Protein 2EF0 (pdb70)

Organism: Thermus thermophilus (strain ATCC 27634 / DSM 579 / HB8) (NCBI:txid300852)

CATH classification: 3.40.50.1370 (+1 more: 3.40.50.1370)

InterPro domains:
  IPR002292 Ornithine/putrescine carbamoyltransferase [PR00102] (50-64)
  IPR002292 Ornithine/putrescine carbamoyltransferase [PR00102] (83-96)
  IPR002292 Ornithine/putrescine carbamoyltransferase [PR00102] (123-137)
  IPR002292 Ornithine/putrescine carbamoyltransferase [PR00102] (217-227)
  IPR002292 Ornithine/putrescine carbamoyltransferase [PR00102] (279-290)
  IPR002292 Ornithine/putrescine carbamoyltransferase [TIGR00658] (10-300)
  IPR006130 Aspartate/ornithine carbamoyltransferase [PR00100] (52-71)
  IPR006130 Aspartate/ornithine carbamoyltransferase [PR00100] (134-145)
  IPR006130 Aspartate/ornithine carbamoyltransferase [PR00100] (253-262)
  IPR006130 Aspartate/ornithine carbamoyltransferase [PR00100] (265-288)
  IPR006131 Aspartate/ornithine carbamoyltransferase, Asp/Orn-binding domain [PF00185] (154-298)
  IPR006132 Aspartate/ornithine carbamoyltransferase, carbamoyl-P binding [PF02729] (10-147)
  IPR024904 Ornithine carbamoyltransferase [MF_01109] (9-301)
  IPR036901 Aspartate/ornithine carbamoyltransferase superfamily [G3DSA:3.40.50.1370] (21-296)
  IPR036901 Aspartate/ornithine carbamoyltransferase superfamily [G3DSA:3.40.50.1370] (137-287)
  IPR036901 Aspartate/ornithine carbamoyltransferase superfamily [SSF53671] (8-300)

Radius of gyration: 18.71 Å; Cα contacts (8 Å, |Δi|>4): 604; chains: 1; bounding box: 33×53×46 Å

Nearest PDB structures (foldseek):
  2ef0-assembly1_A  TM=1.003E+00  e=1.654E-60  Thermus thermophilus HB8
  1c9y-assembly1_A  TM=9.524E-01  e=6.059E-32  Homo sapiens
  4am8-assembly1_A  TM=9.305E-01  e=6.122E-30  Enterococcus faecalis
  1fb5-assembly1_A  TM=9.545E-01  e=5.808E-29  Ovis aries
  4a8p-assembly1_B  TM=9.381E-01  e=2.590E-29  Enterococcus faecalis

Secondary structure (DSSP, 8-state):
---S-BSSSTT--HHHHHHHHHHHHHHHHHT----TTTT-EEEEEESS--HHHHHHHHHHHHHTT-EEEEEEGGGS-TTTPPPHHHHHHHHTTT-SEEEEE-SS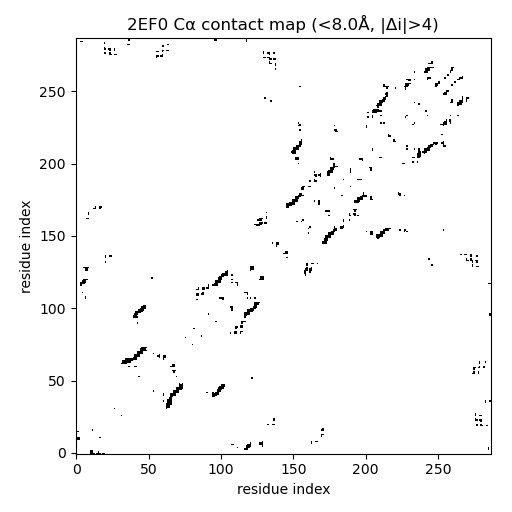HHHHHHHHHH-SS-EEEEE-SS--HHHHHHHHHHHHHHHS--TT-EEEEES---HHHHHHHHHHHHHT-EEEEE--TT----HHHHHHHT-EEES-HHHHHTT-SEEEE-----HHHHHTTT--B-HHHHTTS-TT-EEEE-S---BTTTB-HHHHHSTTB-HHHHHHHHHHHHHHHHHHHH-

Structure (mmCIF, N/CA/C/O backbone):
data_2EF0
#
_entry.id   2EF0
#
_cell.length_a   77.385
_cell.length_b   77.385
_cell.length_c   79.132
_cell.angle_alpha   90.00
_cell.angle_beta   90.00
_cell.angle_gamma   120.00
#
_symmetry.space_group_name_H-M   'P 63'
#
loop_
_entity.id
_entity.type
_entity.pdbx_description
1 polymer 'Ornithine carbamoyltransferase'
2 non-polymer 'MAGNESIUM ION'
3 non-polymer 'SODIUM ION'
4 water water
#
loop_
_atom_site.group_PDB
_atom_site.id
_atom_site.type_symbol
_atom_site.label_atom_id
_atom_site.label_alt_id
_atom_site.label_comp_id
_atom_site.label_asym_id
_atom_site.label_entity_id
_atom_site.label_seq_id
_atom_site.pdbx_PDB_ins_code
_atom_site.Cartn_x
_atom_site.Cartn_y
_atom_site.Cartn_z
_atom_site.occupancy
_atom_site.B_iso_or_equiv
_atom_site.auth_seq_id
_atom_site.auth_comp_id
_atom_site.auth_asym_id
_atom_site.auth_atom_id
_atom_site.pdbx_PDB_model_num
ATOM 1 N N . THR A 1 7 ? 24.647 13.843 24.495 1.00 40.27 7 THR A N 1
ATOM 2 C CA . THR A 1 7 ? 25.106 13.231 25.775 1.00 38.50 7 THR A CA 1
ATOM 3 C C . THR A 1 7 ? 25.451 11.787 25.534 1.00 38.28 7 THR A C 1
ATOM 4 O O . THR A 1 7 ? 24.680 11.050 24.919 1.00 40.08 7 THR A O 1
ATOM 6 N N . LEU A 1 8 ? 26.597 11.353 26.020 1.00 35.61 8 LEU A N 1
ATOM 7 C CA . LEU A 1 8 ? 26.928 9.972 25.775 1.00 32.74 8 LEU A CA 1
ATOM 8 C C . LEU A 1 8 ? 27.025 9.021 26.964 1.00 29.47 8 LEU A C 1
ATOM 9 O O . LEU A 1 8 ? 27.225 7.825 26.763 1.00 29.38 8 LEU A O 1
ATOM 14 N N . PRO A 1 9 ? 26.906 9.518 28.213 1.00 27.02 9 PRO A N 1
ATOM 15 C CA . PRO A 1 9 ? 27.007 8.506 29.274 1.00 24.51 9 PRO A CA 1
ATOM 16 C C . PRO A 1 9 ? 25.830 7.545 29.133 1.00 22.70 9 PRO A C 1
ATOM 17 O O . PRO A 1 9 ? 24.801 7.905 28.563 1.00 21.24 9 PRO A O 1
ATOM 21 N N . LYS A 1 10 ? 25.988 6.324 29.632 1.00 23.11 10 LYS A N 1
ATOM 22 C CA . LYS A 1 10 ? 24.920 5.332 29.556 1.00 22.41 10 LYS A CA 1
ATOM 23 C C . LYS A 1 10 ? 23.761 5.775 30.434 1.00 21.05 10 LYS A C 1
ATOM 24 O O . LYS A 1 10 ? 22.591 5.604 30.086 1.00 19.06 10 LYS A O 1
ATOM 30 N N . ASP A 1 11 ? 24.108 6.367 31.571 1.00 20.91 11 ASP A N 1
ATOM 31 C CA . ASP A 1 11 ? 23.121 6.795 32.555 1.00 20.10 11 ASP A CA 1
ATOM 32 C C . ASP A 1 11 ? 22.965 8.303 32.697 1.00 19.34 11 ASP A C 1
ATOM 33 O O . ASP A 1 11 ? 23.709 9.083 32.103 1.00 19.20 11 ASP A O 1
ATOM 38 N N . LEU A 1 12 ? 21.965 8.697 33.481 1.00 18.42 12 LEU A N 1
ATOM 39 C CA . LEU A 1 12 ? 21.717 10.102 33.784 1.00 17.78 12 LEU A CA 1
ATOM 40 C C . LEU A 1 12 ? 21.453 10.189 35.283 1.00 17.54 12 LEU A C 1
ATOM 41 O O . LEU A 1 12 ? 20.304 10.207 35.721 1.00 16.53 12 LEU A O 1
ATOM 46 N N . LEU A 1 13 ? 22.527 10.217 36.067 1.00 17.50 13 LEU A N 1
ATOM 47 C CA . LEU A 1 13 ? 22.422 10.307 37.518 1.00 18.02 13 LEU A CA 1
ATOM 48 C C . LEU A 1 13 ? 22.602 11.765 37.923 1.00 18.28 13 LEU A C 1
ATOM 49 O O . LEU A 1 13 ? 22.142 12.196 38.983 1.00 17.59 13 LEU A O 1
ATOM 54 N N . ASP A 1 14 ? 23.302 12.500 37.062 1.00 18.08 14 ASP A N 1
ATOM 55 C CA . ASP A 1 14 ? 23.579 13.926 37.223 1.00 20.07 14 ASP A CA 1
ATOM 56 C C . ASP A 1 14 ? 24.142 14.375 35.879 1.00 20.33 14 ASP A C 1
ATOM 57 O O . ASP A 1 14 ? 23.962 13.687 34.882 1.00 21.18 14 ASP A O 1
ATOM 62 N N . PHE A 1 15 ? 24.835 15.504 35.838 1.00 21.66 15 PHE A N 1
ATOM 63 C CA . PHE A 1 15 ? 25.385 15.965 34.571 1.00 22.90 15 PHE A CA 1
ATOM 64 C C . PHE A 1 15 ? 26.908 15.836 34.476 1.00 25.82 15 PHE A C 1
ATOM 65 O O . PHE A 1 15 ? 27.564 16.544 33.708 1.00 26.05 15 PHE A O 1
ATOM 73 N N . SER A 1 16 ? 27.447 14.892 35.244 1.00 28.61 16 SER A N 1
ATOM 74 C CA . SER A 1 16 ? 28.883 14.604 35.299 1.00 30.80 16 SER A CA 1
ATOM 75 C C . SER A 1 16 ? 29.597 14.512 33.957 1.00 31.16 16 SER A C 1
ATOM 76 O O . SER A 1 16 ? 30.617 15.172 33.742 1.00 33.04 16 SER A O 1
ATOM 79 N N . GLY A 1 17 ? 29.074 13.680 33.062 1.00 30.63 17 GLY A N 1
ATOM 80 C CA . GLY A 1 17 ? 29.713 13.504 31.769 1.00 29.17 17 GLY A CA 1
ATOM 81 C C . GLY A 1 17 ? 29.120 14.297 30.626 1.00 29.00 17 GLY A C 1
ATOM 82 O O . GLY A 1 17 ? 29.267 13.920 29.462 1.00 30.00 17 GLY A O 1
ATOM 83 N N . TYR A 1 18 ? 28.460 15.401 30.952 1.00 27.21 18 TYR A N 1
ATOM 84 C CA . TYR A 1 18 ? 27.839 16.243 29.943 1.00 25.46 18 TYR A CA 1
ATOM 85 C C . TYR A 1 18 ? 28.595 17.536 29.693 1.00 26.35 18 TYR A C 1
ATOM 86 O O . TYR A 1 18 ? 29.057 18.197 30.627 1.00 25.16 18 TYR A O 1
ATOM 95 N N . GLY A 1 19 ? 28.704 17.888 28.418 1.00 26.11 19 GLY A N 1
ATOM 96 C CA . GLY A 1 19 ? 29.343 19.127 28.036 1.00 25.48 19 GLY A CA 1
ATOM 97 C C . GLY A 1 19 ? 28.194 20.026 27.624 1.00 25.17 19 GLY A C 1
ATOM 98 O O . GLY A 1 19 ? 27.035 19.618 27.737 1.00 25.03 19 GLY A O 1
ATOM 99 N N . PRO A 1 20 ? 28.466 21.245 27.142 1.00 25.41 20 PRO A N 1
ATOM 100 C CA . PRO A 1 20 ? 27.407 22.173 26.724 1.00 25.64 20 PRO A CA 1
ATOM 101 C C . PRO A 1 20 ? 26.615 21.691 25.504 1.00 26.51 20 PRO A C 1
ATOM 102 O O . PRO A 1 20 ? 25.399 21.882 25.423 1.00 25.52 20 PRO A O 1
ATOM 106 N N . LYS A 1 21 ? 27.314 21.078 24.555 1.00 25.66 21 LYS A N 1
ATOM 107 C CA . LYS A 1 21 ? 26.682 20.587 23.334 1.00 25.17 21 LYS A CA 1
ATOM 108 C C . LYS A 1 21 ? 25.676 19.478 23.623 1.00 23.94 21 LYS A C 1
ATOM 109 O O . LYS A 1 21 ? 24.592 19.436 23.036 1.00 22.38 21 LYS A O 1
ATOM 115 N N . GLU A 1 22 ? 26.037 18.584 24.534 1.00 22.74 22 GLU A N 1
ATOM 116 C CA . GLU A 1 22 ? 25.169 17.476 24.895 1.00 24.70 22 GLU A CA 1
ATOM 117 C C . GLU A 1 22 ? 23.922 17.936 25.661 1.00 23.39 22 GLU A C 1
ATOM 118 O O . GLU A 1 22 ? 22.829 17.401 25.459 1.00 23.08 22 GLU A O 1
ATOM 124 N N . LEU A 1 23 ? 24.085 18.918 26.541 1.00 21.73 23 LEU A N 1
ATOM 125 C CA . LEU A 1 23 ? 22.951 19.443 27.299 1.00 21.46 23 LEU A CA 1
ATOM 12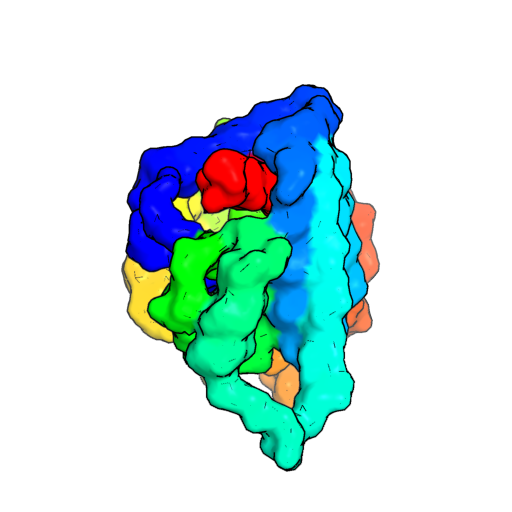6 C C . LEU A 1 23 ? 22.004 20.141 26.337 1.00 20.62 23 LEU A C 1
ATOM 127 O O . LEU A 1 23 ? 20.788 19.982 26.423 1.00 20.70 23 LEU A O 1
ATOM 132 N N . GLN A 1 24 ? 22.572 20.909 25.413 1.00 20.65 24 GLN A N 1
ATOM 133 C CA . GLN A 1 24 ? 21.783 21.633 24.428 1.00 21.02 24 GLN A CA 1
ATOM 134 C C . GLN A 1 24 ? 20.977 20.687 23.531 1.00 21.40 24 GLN A C 1
ATOM 135 O O . GLN A 1 24 ? 19.836 20.982 23.171 1.00 20.16 24 GLN A O 1
ATOM 141 N N . ALA A 1 25 ? 21.574 19.554 23.168 1.00 20.41 25 ALA A N 1
ATOM 142 C CA . ALA A 1 25 ? 20.915 18.573 22.310 1.00 21.06 25 ALA A CA 1
ATOM 143 C C . ALA A 1 25 ? 19.658 18.029 22.979 1.00 19.64 25 ALA A C 1
ATOM 144 O O . ALA A 1 25 ? 18.611 17.872 22.348 1.00 21.99 25 ALA A O 1
ATOM 146 N N . LEU A 1 26 ? 19.782 17.745 24.267 1.00 19.54 26 LEU A N 1
ATOM 147 C CA . LEU A 1 26 ? 18.687 17.222 25.069 1.00 19.07 26 LEU A CA 1
ATOM 148 C C . LEU A 1 26 ? 17.590 18.276 25.163 1.00 17.91 26 LEU A C 1
ATOM 149 O O . LEU A 1 26 ? 16.402 17.972 25.030 1.00 16.84 26 LEU A O 1
ATOM 154 N N . LEU A 1 27 ? 18.000 19.521 25.391 1.00 16.21 27 LEU A N 1
ATOM 155 C CA . LEU A 1 27 ? 17.063 20.629 25.499 1.00 16.20 27 LEU A CA 1
ATOM 156 C C . LEU A 1 27 ? 16.400 20.914 24.152 1.00 15.54 27 LEU A C 1
ATOM 157 O O . LEU A 1 27 ? 15.209 21.222 24.095 1.00 15.31 27 LEU A O 1
ATOM 162 N N . ASP A 1 28 ? 17.174 20.820 23.072 1.00 15.76 28 ASP A N 1
ATOM 163 C CA . ASP A 1 28 ? 16.631 21.055 21.738 1.00 15.77 28 ASP A CA 1
ATOM 164 C C . ASP A 1 28 ? 15.589 19.985 21.433 1.00 13.34 28 ASP A C 1
ATOM 165 O O . ASP A 1 28 ? 14.526 20.278 20.896 1.00 16.20 28 ASP A O 1
ATOM 170 N N . LEU A 1 29 ? 15.898 18.744 21.784 1.00 12.43 29 LEU A N 1
ATOM 171 C CA . LEU A 1 29 ? 14.976 17.639 21.546 1.00 13.22 29 LEU A CA 1
ATOM 172 C C . LEU A 1 29 ? 13.684 17.813 22.350 1.00 12.36 29 LEU A C 1
ATOM 173 O O . LEU A 1 29 ? 12.594 17.603 21.829 1.00 13.40 29 LEU A O 1
ATOM 178 N N . ALA A 1 30 ? 13.808 18.204 23.614 1.00 12.15 30 ALA A N 1
ATOM 179 C CA . ALA A 1 30 ? 12.632 18.405 24.463 1.00 12.93 30 ALA A CA 1
ATOM 180 C C . ALA A 1 30 ? 11.735 19.477 23.855 1.00 14.25 30 ALA A C 1
ATOM 181 O O . ALA A 1 30 ? 10.512 19.335 23.806 1.00 14.14 30 ALA A O 1
ATOM 183 N N . GLU A 1 31 ? 12.356 20.554 23.388 1.00 15.27 31 GLU A N 1
ATOM 184 C CA . GLU A 1 31 ? 11.625 21.658 22.783 1.00 16.06 31 GLU A CA 1
ATOM 185 C C . GLU A 1 31 ? 10.889 21.190 21.532 1.00 15.69 31 GLU A C 1
ATOM 186 O O . GLU A 1 31 ? 9.733 21.552 21.303 1.00 16.55 31 GLU A O 1
ATOM 192 N N . GLN A 1 32 ? 11.564 20.381 20.724 1.00 15.43 32 GLN A N 1
ATOM 193 C CA . GLN A 1 32 ? 10.969 19.866 19.500 1.00 17.10 32 GLN A CA 1
ATOM 194 C C . GLN A 1 32 ? 9.812 18.919 19.819 1.00 15.78 32 GLN A C 1
ATOM 195 O O . GLN A 1 32 ? 8.771 18.962 19.171 1.00 15.82 32 GLN A O 1
ATOM 201 N N . LEU A 1 33 ? 10.002 18.057 20.814 1.00 15.38 33 LEU A N 1
ATOM 202 C CA . LEU A 1 33 ? 8.956 17.120 21.204 1.00 16.63 33 LEU A CA 1
ATOM 203 C C . LEU A 1 33 ? 7.721 17.892 21.674 1.00 17.30 33 LEU A C 1
ATOM 204 O O . LEU A 1 33 ? 6.587 17.515 21.369 1.00 17.84 33 LEU A O 1
ATOM 209 N N . LYS A 1 34 ? 7.945 18.979 22.406 1.00 17.92 34 LYS A N 1
ATOM 210 C CA . LYS A 1 34 ? 6.837 19.789 22.904 1.00 18.75 34 LYS A CA 1
ATOM 211 C C . LYS A 1 34 ? 6.089 20.472 21.764 1.00 19.37 34 LYS A C 1
ATOM 212 O O . LYS A 1 34 ? 4.856 20.434 21.706 1.00 18.21 34 LYS A O 1
ATOM 218 N N . ARG A 1 35 ? 6.839 21.090 20.858 1.00 19.09 35 ARG A N 1
ATOM 219 C CA . ARG A 1 35 ? 6.240 21.794 19.728 1.00 20.94 35 ARG A CA 1
ATOM 220 C C . ARG A 1 35 ? 5.417 20.852 18.866 1.00 20.50 35 ARG A C 1
ATOM 221 O O . ARG A 1 35 ? 4.366 21.222 18.350 1.00 19.33 35 ARG A O 1
ATOM 229 N N . GLU A 1 36 ? 5.907 19.628 18.715 1.00 19.43 36 GLU A N 1
ATOM 230 C CA . GLU A 1 36 ? 5.219 18.628 17.914 1.00 19.85 36 GLU A CA 1
ATOM 231 C C . GLU A 1 36 ? 4.127 17.878 18.682 1.00 18.84 36 GLU A C 1
ATOM 232 O O . GLU A 1 36 ? 3.394 17.090 18.086 1.00 18.18 36 GLU A O 1
ATOM 238 N N . ARG A 1 37 ? 4.000 18.132 19.987 1.00 19.22 37 ARG A N 1
ATOM 239 C CA . ARG A 1 37 ? 3.015 17.411 20.806 1.00 18.49 37 ARG A CA 1
ATOM 240 C C . ARG A 1 37 ? 3.232 15.949 20.424 1.00 17.55 37 ARG A C 1
ATOM 241 O O . ARG A 1 37 ? 2.293 15.169 20.252 1.00 15.48 37 ARG A O 1
ATOM 249 N N . TYR A 1 38 ? 4.505 15.594 20.298 1.00 15.75 38 TYR A N 1
ATOM 250 C CA . TYR A 1 38 ? 4.908 14.265 19.874 1.00 15.50 38 TYR A CA 1
ATOM 251 C C . TYR A 1 38 ? 4.282 13.045 20.527 1.00 16.34 38 TYR A C 1
ATOM 252 O O . TYR A 1 38 ? 4.198 12.929 21.752 1.00 13.17 38 TYR A O 1
ATOM 261 N N . ARG A 1 39 ? 3.880 12.126 19.656 1.00 15.39 39 ARG A N 1
ATOM 262 C CA . ARG A 1 39 ? 3.296 10.842 20.009 1.00 15.01 39 ARG A CA 1
ATOM 263 C C . ARG A 1 39 ? 3.934 9.930 18.962 1.00 15.96 39 ARG A C 1
ATOM 264 O O . ARG A 1 39 ? 3.911 10.244 17.768 1.00 15.59 39 ARG A O 1
ATOM 272 N N . GLY A 1 40 ? 4.526 8.824 19.396 1.00 16.46 40 GLY A N 1
ATOM 273 C CA . GLY A 1 40 ? 5.167 7.933 18.444 1.00 18.08 40 GLY A CA 1
ATOM 274 C C . GLY A 1 40 ? 5.371 6.521 18.951 1.00 18.59 40 GLY A C 1
ATOM 275 O O . GLY A 1 40 ? 4.876 6.156 20.018 1.00 18.14 40 GLY A O 1
ATOM 276 N N . GLU A 1 41 ? 6.107 5.723 18.185 1.00 18.34 41 GLU A N 1
ATOM 277 C CA . GLU A 1 41 ? 6.363 4.338 18.567 1.00 19.76 41 GLU A CA 1
ATOM 278 C C . GLU A 1 41 ? 7.852 4.034 18.653 1.00 16.46 41 GLU A C 1
ATOM 279 O O . GLU A 1 41 ? 8.270 2.885 18.521 1.00 18.09 41 GLU A O 1
ATOM 285 N N . ASP A 1 42 ? 8.647 5.070 18.895 1.00 15.63 42 ASP A N 1
ATOM 286 C CA . ASP A 1 42 ? 10.096 4.925 19.001 1.00 15.27 42 ASP A CA 1
ATOM 287 C C . ASP A 1 42 ? 10.490 3.868 20.027 1.00 15.38 42 ASP A C 1
ATOM 288 O O . ASP A 1 42 ? 11.460 3.136 19.837 1.00 13.73 42 ASP A O 1
ATOM 293 N N . LEU A 1 43 ? 9.737 3.796 21.120 1.00 14.94 43 LEU A N 1
ATOM 294 C CA . LEU A 1 43 ? 10.042 2.844 22.180 1.00 15.99 43 LEU A CA 1
ATOM 295 C C . LEU A 1 43 ? 9.095 1.650 22.242 1.00 17.03 43 LEU A C 1
ATOM 296 O O . LEU A 1 43 ? 8.984 0.995 23.282 1.00 16.41 43 LEU A O 1
ATOM 301 N N . LYS A 1 44 ? 8.418 1.355 21.134 1.00 17.24 44 LYS A N 1
ATOM 302 C CA . LYS A 1 44 ? 7.498 0.225 21.122 1.00 18.69 44 LYS A CA 1
ATOM 303 C C . LYS A 1 44 ? 8.265 -1.025 21.529 1.00 17.33 44 LYS A C 1
ATOM 304 O O . LYS A 1 44 ? 9.417 -1.213 21.133 1.00 18.46 44 LYS A O 1
ATOM 310 N N . GLY A 1 45 ? 7.633 -1.863 22.343 1.00 17.38 45 GLY A N 1
ATOM 311 C CA . GLY A 1 45 ? 8.280 -3.082 22.791 1.00 16.60 45 GLY A CA 1
ATOM 312 C C . GLY A 1 45 ? 9.318 -2.870 23.879 1.00 16.60 45 GLY A C 1
ATOM 313 O O . GLY A 1 45 ? 9.956 -3.825 24.319 1.00 18.87 45 GLY A O 1
ATOM 314 N N . LYS A 1 46 ? 9.497 -1.633 24.327 1.00 16.47 46 LYS A N 1
ATOM 315 C CA . LYS A 1 46 ? 10.477 -1.358 25.373 1.00 14.64 46 LYS A CA 1
ATOM 316 C C . LYS A 1 46 ? 9.802 -0.985 26.690 1.00 13.08 46 LYS A C 1
ATOM 317 O O . LYS A 1 46 ? 8.763 -0.328 26.706 1.00 13.10 46 LYS A O 1
ATOM 323 N N . VAL A 1 47 ? 10.396 -1.408 27.797 1.00 12.63 47 VAL A N 1
ATOM 324 C CA . VAL A 1 47 ? 9.825 -1.131 29.105 1.00 12.23 47 VAL A CA 1
ATOM 325 C C . VAL A 1 47 ? 10.797 -0.436 30.052 1.00 13.13 47 VAL A C 1
ATOM 326 O O . VAL A 1 47 ? 11.982 -0.771 30.109 1.00 14.37 47 VAL A O 1
ATOM 330 N N . LEU A 1 48 ? 10.279 0.543 30.787 1.00 11.65 48 LEU A N 1
ATOM 331 C CA . LEU A 1 48 ? 11.066 1.288 31.764 1.00 10.07 48 LEU A CA 1
ATOM 332 C C . LEU A 1 48 ? 10.597 0.869 33.156 1.00 11.12 48 LEU A C 1
ATOM 333 O O . LEU A 1 48 ? 9.415 0.995 33.479 1.00 13.18 48 LEU A O 1
ATOM 338 N N . ALA A 1 49 ? 11.509 0.352 33.971 1.00 10.91 49 ALA A N 1
ATOM 339 C CA . ALA A 1 49 ? 11.159 -0.041 35.326 1.00 11.09 49 ALA A CA 1
ATOM 340 C C . ALA A 1 49 ? 11.225 1.185 36.236 1.00 11.31 49 ALA A C 1
ATOM 341 O O . ALA A 1 49 ? 12.199 1.936 36.207 1.00 11.58 49 ALA A O 1
ATOM 343 N N . LEU A 1 50 ? 10.177 1.405 37.021 1.00 10.58 50 LEU A N 1
ATOM 344 C CA . LEU A 1 50 ? 10.178 2.517 37.958 1.00 11.91 50 LEU A CA 1
ATOM 345 C C . LEU A 1 50 ? 10.515 1.911 39.320 1.00 13.80 50 LEU A C 1
ATOM 346 O O . LEU A 1 50 ? 9.664 1.303 39.974 1.00 12.69 50 LEU A O 1
ATOM 351 N N . LEU A 1 51 ? 11.773 2.052 39.726 1.00 15.25 51 LEU A N 1
ATOM 352 C CA . LEU A 1 51 ? 12.233 1.510 41.003 1.00 17.76 51 LEU A CA 1
ATOM 353 C C . LEU A 1 51 ? 12.242 2.621 42.044 1.00 19.13 51 LEU A C 1
ATOM 354 O O . LEU A 1 51 ? 13.247 3.307 42.234 1.00 19.53 51 LEU A O 1
ATOM 359 N N . PHE A 1 52 ? 11.108 2.793 42.715 1.00 20.51 52 PHE A N 1
ATOM 360 C CA . PHE A 1 52 ? 10.958 3.831 43.728 1.00 23.52 52 PHE A CA 1
ATOM 361 C C . PHE A 1 52 ? 11.088 3.266 45.142 1.00 24.68 52 PHE A C 1
ATOM 362 O O . PHE A 1 52 ? 10.340 2.366 45.523 1.00 24.99 52 PHE A O 1
ATOM 370 N N . GLU A 1 53 ? 12.036 3.798 45.912 1.00 25.69 53 GLU A N 1
ATOM 371 C CA . GLU A 1 53 ? 12.245 3.355 47.290 1.00 26.77 53 GLU A CA 1
ATOM 372 C C . GLU A 1 53 ? 11.219 4.052 48.170 1.00 28.71 53 GLU A C 1
ATOM 373 O O . GLU A 1 53 ? 10.935 3.621 49.286 1.00 28.07 53 GLU A O 1
ATOM 379 N N . LYS A 1 54 ? 10.671 5.139 47.639 1.00 32.14 54 LYS A N 1
ATOM 380 C CA . LYS A 1 54 ? 9.665 5.948 48.317 1.00 34.04 54 LYS A CA 1
ATOM 381 C C . LYS A 1 54 ? 8.667 6.362 47.245 1.00 33.72 54 LYS A C 1
ATOM 382 O O . LYS A 1 54 ? 9.057 6.859 46.190 1.00 33.92 54 LYS A O 1
ATOM 388 N N . PRO A 1 55 ? 7.366 6.157 47.493 1.00 34.04 55 PRO A N 1
ATOM 389 C CA . PRO A 1 55 ? 6.392 6.550 46.472 1.00 33.27 55 PRO A CA 1
ATOM 390 C C . PRO A 1 55 ? 6.468 8.028 46.103 1.00 31.19 55 PRO A C 1
ATOM 391 O O . PRO A 1 55 ? 6.812 8.871 46.928 1.00 30.38 55 PRO A O 1
ATOM 395 N N . SER A 1 56 ? 6.166 8.324 44.844 1.00 29.84 56 SER A N 1
ATOM 396 C CA . SER A 1 56 ? 6.165 9.689 44.338 1.00 27.43 56 SER A CA 1
ATOM 397 C C . SER A 1 56 ? 5.164 9.758 43.203 1.00 27.07 56 SER A C 1
ATOM 398 O O . SER A 1 56 ? 5.499 9.483 42.051 1.00 25.35 56 SER A O 1
ATOM 401 N N . LEU A 1 57 ? 3.931 10.118 43.538 1.00 25.38 57 LEU A N 1
ATOM 402 C CA . LEU A 1 57 ? 2.870 10.210 42.550 1.00 25.40 57 LEU A CA 1
ATOM 403 C C . LEU A 1 57 ? 3.249 11.084 41.363 1.00 22.65 57 LEU A C 1
ATOM 404 O O . LEU A 1 57 ? 2.991 10.721 40.222 1.00 21.92 57 LEU A O 1
ATOM 409 N N . ARG A 1 58 ? 3.861 12.231 41.629 1.00 21.37 58 ARG A N 1
ATOM 410 C CA . ARG A 1 58 ? 4.252 13.138 40.553 1.00 21.17 58 ARG A CA 1
ATOM 411 C C . ARG A 1 58 ? 5.221 12.523 39.551 1.00 19.62 58 ARG A C 1
ATOM 412 O O . ARG A 1 58 ? 5.041 12.659 38.343 1.00 18.89 58 ARG A O 1
ATOM 420 N N . THR A 1 59 ? 6.255 11.861 40.058 1.00 18.41 59 THR A N 1
ATOM 421 C CA . THR A 1 59 ? 7.268 11.252 39.200 1.00 18.11 59 THR A CA 1
ATOM 422 C C . THR A 1 59 ? 6.717 10.045 38.460 1.00 18.49 59 THR A C 1
ATOM 423 O O . THR A 1 59 ? 7.034 9.822 37.287 1.00 14.75 59 THR A O 1
ATOM 427 N N . ARG A 1 60 ? 5.896 9.262 39.150 1.00 17.03 60 ARG A N 1
ATOM 428 C CA . ARG A 1 60 ? 5.299 8.096 38.523 1.00 19.42 60 ARG A CA 1
ATOM 429 C C . ARG A 1 60 ? 4.470 8.550 37.327 1.00 18.39 60 ARG A C 1
ATOM 430 O O . ARG A 1 60 ? 4.595 8.003 36.230 1.00 18.70 60 ARG A O 1
ATOM 438 N N . THR A 1 61 ? 3.637 9.566 37.535 1.00 16.55 61 THR A N 1
ATOM 439 C CA . THR A 1 61 ? 2.798 10.082 36.460 1.00 16.91 61 THR A CA 1
ATOM 440 C C . THR A 1 61 ? 3.635 10.534 35.261 1.00 15.31 61 THR A C 1
ATOM 441 O O . THR A 1 61 ? 3.362 10.152 34.123 1.00 13.21 61 THR A O 1
ATOM 445 N N . THR A 1 62 ? 4.655 11.342 35.524 1.00 12.87 62 THR A N 1
ATOM 446 C CA . THR A 1 62 ? 5.511 11.848 34.461 1.00 13.45 62 THR A CA 1
ATOM 447 C C . THR A 1 62 ? 6.134 10.755 33.605 1.00 12.21 62 THR A C 1
ATOM 448 O O . THR A 1 62 ? 6.053 10.792 32.376 1.00 13.89 62 THR A O 1
ATOM 452 N N . LEU A 1 63 ? 6.755 9.779 34.256 1.00 13.11 63 LEU A N 1
ATOM 453 C CA . LEU A 1 63 ? 7.437 8.709 33.542 1.00 12.76 63 LEU A CA 1
ATOM 454 C C . LEU A 1 63 ? 6.509 7.702 32.872 1.00 14.48 63 LEU A C 1
ATOM 455 O O . LEU A 1 63 ? 6.835 7.165 31.814 1.00 14.55 63 LEU A O 1
ATOM 460 N N . GLU A 1 64 ? 5.354 7.435 33.469 1.00 14.02 64 GLU A N 1
ATOM 461 C CA . GLU A 1 64 ? 4.422 6.514 32.833 1.00 14.57 64 GLU A CA 1
ATOM 462 C C . GLU A 1 64 ? 3.859 7.187 31.586 1.00 14.63 64 GLU A C 1
ATOM 463 O O . GLU A 1 64 ? 3.731 6.558 30.531 1.00 14.23 64 GLU A O 1
ATOM 469 N N . VAL A 1 65 ? 3.532 8.472 31.698 1.00 12.95 65 VAL A N 1
ATOM 470 C CA . VAL A 1 65 ? 2.990 9.191 30.551 1.00 13.07 65 VAL A CA 1
ATOM 471 C C . VAL A 1 65 ? 4.048 9.336 29.466 1.00 11.59 65 VAL A C 1
ATOM 472 O O . VAL A 1 65 ? 3.754 9.187 28.286 1.00 12.84 65 VAL A O 1
ATOM 476 N N . ALA A 1 66 ? 5.284 9.612 29.872 1.00 11.16 66 ALA A N 1
ATOM 477 C CA . ALA A 1 66 ? 6.377 9.764 28.919 1.00 11.48 66 ALA A CA 1
ATOM 478 C C . ALA A 1 66 ? 6.577 8.489 28.083 1.00 12.41 66 ALA A C 1
ATOM 479 O O . ALA A 1 66 ? 6.695 8.547 26.854 1.00 12.85 66 ALA A O 1
ATOM 481 N N . MET A 1 67 ? 6.606 7.338 28.744 1.00 9.16 67 MET A N 1
ATOM 482 C CA . MET A 1 67 ? 6.797 6.079 28.028 1.00 12.44 67 MET A CA 1
ATOM 483 C C . MET A 1 67 ? 5.644 5.782 27.083 1.00 13.44 67 MET A C 1
ATOM 484 O O . MET A 1 67 ? 5.848 5.350 25.944 1.00 14.38 67 MET A O 1
ATOM 489 N N . VAL A 1 68 ? 4.425 6.023 27.553 1.00 13.85 68 VAL A N 1
ATOM 490 C CA . VAL A 1 68 ? 3.248 5.787 26.732 1.00 15.91 68 VAL A CA 1
ATOM 491 C C . VAL A 1 68 ? 3.268 6.696 25.489 1.00 16.57 68 VAL A C 1
ATOM 492 O O . VAL A 1 68 ? 2.880 6.258 24.404 1.00 14.34 68 VAL A O 1
ATOM 496 N N . HIS A 1 69 ? 3.729 7.928 25.625 1.00 16.37 69 HIS A N 1
ATOM 497 C CA . HIS A 1 69 ? 3.780 8.796 24.481 1.00 16.41 69 HIS A CA 1
ATOM 498 C C . HIS A 1 69 ? 4.763 8.299 23.454 1.00 17.08 69 HIS A C 1
ATOM 499 O O . HIS A 1 69 ? 4.619 8.557 22.273 1.00 17.35 69 HIS A O 1
ATOM 506 N N . LEU A 1 70 ? 5.801 7.603 23.925 1.00 15.15 70 LEU A N 1
ATOM 507 C CA . LEU A 1 70 ? 6.803 7.092 22.995 1.00 16.60 70 LEU A CA 1
ATOM 508 C C . LEU A 1 70 ? 6.506 5.669 22.536 1.00 15.82 70 LEU A C 1
ATOM 509 O O . LEU A 1 70 ? 7.308 5.060 21.835 1.00 15.27 70 LEU A O 1
ATOM 514 N N . GLY A 1 71 ? 5.314 5.180 22.860 1.00 14.64 71 GLY A N 1
ATOM 515 C CA . GLY A 1 71 ? 4.914 3.856 22.423 1.00 14.19 71 GLY A CA 1
ATOM 516 C C . GLY A 1 71 ? 5.380 2.699 23.293 1.00 16.25 71 GLY A C 1
ATOM 517 O O . GLY A 1 71 ? 5.171 1.531 22.944 1.00 15.81 71 GLY A O 1
ATOM 518 N N . GLY A 1 72 ? 6.012 3.004 24.423 1.00 14.01 72 GLY A N 1
ATOM 519 C CA . GLY A 1 72 ? 6.477 1.946 25.308 1.00 15.73 72 GLY A CA 1
ATOM 520 C C . GLY A 1 72 ? 5.668 1.902 26.590 1.00 14.12 72 GLY A C 1
ATOM 521 O O . GLY A 1 72 ? 4.524 2.356 26.621 1.00 13.66 72 GLY A O 1
ATOM 522 N N . HIS A 1 73 ? 6.259 1.358 27.650 1.00 13.85 73 HIS A N 1
ATOM 523 C CA . HIS A 1 73 ? 5.581 1.272 28.940 1.00 15.42 73 HIS A CA 1
ATOM 524 C C . HIS A 1 73 ? 6.507 1.361 30.105 1.00 14.15 73 HIS A C 1
ATOM 525 O O . HIS A 1 73 ? 7.691 1.065 29.993 1.00 12.52 73 HIS A O 1
ATOM 532 N N . ALA A 1 74 ? 5.938 1.736 31.243 1.00 13.71 74 ALA A N 1
ATOM 533 C CA . ALA A 1 74 ? 6.690 1.818 32.477 1.00 14.33 74 ALA A CA 1
ATOM 534 C C . ALA A 1 74 ? 5.997 0.879 33.454 1.00 15.06 74 ALA A C 1
ATOM 535 O O . ALA A 1 74 ? 4.773 0.899 33.568 1.00 19.04 74 ALA A O 1
ATOM 537 N N . VAL A 1 75 ? 6.771 0.032 34.127 1.00 16.25 75 VAL A N 1
ATOM 538 C CA . VAL A 1 75 ? 6.219 -0.888 35.111 1.00 14.46 75 VAL A CA 1
ATOM 539 C C . VAL A 1 75 ? 6.621 -0.359 36.491 1.00 16.28 75 VAL A C 1
ATOM 540 O O . VAL A 1 75 ? 7.775 0.004 36.716 1.00 14.33 75 VAL A O 1
ATOM 544 N N . TYR A 1 76 ? 5.662 -0.300 37.409 1.00 15.83 76 TYR A N 1
ATOM 545 C CA . TYR A 1 76 ? 5.923 0.227 38.743 1.00 16.59 76 TYR A CA 1
ATOM 546 C C . TYR A 1 76 ? 6.361 -0.831 39.754 1.00 19.60 76 TYR A C 1
ATOM 547 O O . TYR A 1 76 ? 5.650 -1.811 40.001 1.00 15.12 76 TYR A O 1
ATOM 556 N N . LEU A 1 77 ? 7.535 -0.614 40.342 1.00 19.33 77 LEU A N 1
ATOM 557 C CA . LEU A 1 77 ? 8.094 -1.528 41.336 1.00 21.95 77 LEU A CA 1
ATOM 558 C C . LEU A 1 77 ? 8.177 -0.839 42.697 1.00 23.41 77 LEU A C 1
ATOM 559 O O . LEU A 1 77 ? 9.138 -0.119 42.988 1.00 22.25 77 LEU A O 1
ATOM 564 N N . ASP A 1 78 ? 7.166 -1.066 43.529 1.00 24.39 78 ASP A N 1
ATOM 565 C CA . ASP A 1 78 ? 7.118 -0.462 44.858 1.00 28.22 78 ASP A CA 1
ATOM 566 C C . ASP A 1 78 ? 8.080 -1.179 45.798 1.00 28.20 78 ASP A C 1
ATOM 567 O O . ASP A 1 78 ? 7.689 -2.086 46.525 1.00 27.02 78 ASP A O 1
ATOM 572 N N . GLN A 1 79 ? 9.343 -0.764 45.769 1.00 30.81 79 GLN A N 1
ATOM 573 C CA . GLN A 1 79 ? 10.385 -1.364 46.599 1.00 33.35 79 GLN A CA 1
ATOM 574 C C . GLN A 1 79 ? 10.161 -1.194 48.093 1.00 34.21 79 GLN A C 1
ATOM 575 O O . GLN A 1 79 ? 10.717 -1.936 48.900 1.00 34.71 79 GLN A O 1
ATOM 581 N N . LYS A 1 80 ? 9.352 -0.209 48.460 1.00 35.69 80 LYS A N 1
ATOM 582 C CA . LYS A 1 80 ? 9.063 0.046 49.861 1.00 36.24 80 LYS A CA 1
ATOM 583 C C . LYS A 1 80 ? 8.453 -1.206 50.474 1.00 36.18 80 LYS A C 1
ATOM 584 O O . LYS A 1 80 ? 8.508 -1.419 51.685 1.00 36.68 80 LYS A O 1
ATOM 590 N N . GLN A 1 81 ? 7.879 -2.039 49.615 1.00 36.22 81 GLN A N 1
ATOM 591 C CA . GLN A 1 81 ? 7.238 -3.270 50.043 1.00 34.43 81 GLN A CA 1
ATOM 592 C C . GLN A 1 81 ? 8.229 -4.340 50.506 1.00 33.10 81 GLN A C 1
ATOM 593 O O . GLN A 1 81 ? 7.832 -5.345 51.097 1.00 32.36 81 GLN A O 1
ATOM 599 N N . VAL A 1 82 ? 9.516 -4.125 50.248 1.00 29.74 82 VAL A N 1
ATOM 600 C CA . VAL A 1 82 ? 10.534 -5.079 50.677 1.00 27.59 82 VAL A CA 1
ATOM 601 C C . VAL A 1 82 ? 11.315 -4.455 51.828 1.00 25.17 82 VAL A C 1
ATOM 602 O O . VAL A 1 82 ? 11.975 -3.437 51.653 1.00 24.56 82 VAL A O 1
ATOM 606 N N . GLY A 1 83 ? 11.230 -5.065 53.005 1.00 23.12 83 GLY A N 1
ATOM 607 C CA . GLY A 1 83 ? 11.931 -4.538 54.160 1.00 20.64 83 GLY A CA 1
ATOM 608 C C . GLY A 1 83 ? 13.416 -4.837 54.166 1.00 21.22 83 GLY A C 1
ATOM 609 O O . GLY A 1 83 ? 13.909 -5.662 53.386 1.00 21.67 83 GLY A O 1
ATOM 610 N N . ILE A 1 84 ? 14.138 -4.174 55.062 1.00 20.84 84 ILE A N 1
ATOM 611 C CA . ILE A 1 84 ? 15.575 -4.379 55.161 1.00 20.73 84 ILE A CA 1
ATOM 612 C C . ILE A 1 84 ? 15.893 -5.831 55.528 1.00 22.05 84 ILE A C 1
ATOM 613 O O . ILE A 1 84 ? 16.962 -6.341 55.208 1.00 21.94 84 ILE A O 1
ATOM 618 N N . GLY A 1 85 ? 14.950 -6.505 56.176 1.00 21.86 85 GLY A N 1
ATOM 619 C CA . GLY A 1 85 ? 15.176 -7.887 56.553 1.00 22.99 85 GLY A CA 1
ATOM 620 C C . GLY A 1 85 ? 15.068 -8.839 55.373 1.00 25.01 85 GLY A C 1
ATOM 621 O O . GLY A 1 85 ? 15.418 -10.012 55.486 1.00 25.21 85 GLY A O 1
ATOM 622 N N . GLU A 1 86 ? 14.584 -8.327 54.244 1.00 26.40 86 GLU A N 1
ATOM 623 C CA . GLU A 1 86 ? 14.411 -9.116 53.024 1.00 28.79 86 GLU A CA 1
ATOM 624 C C . GLU A 1 86 ? 15.113 -8.493 51.825 1.00 27.21 86 GLU A C 1
ATOM 625 O O . GLU A 1 86 ? 15.014 -9.002 50.713 1.00 27.79 86 GLU A O 1
ATOM 631 N N . ARG A 1 87 ? 15.826 -7.397 52.056 1.00 25.86 87 ARG A N 1
ATOM 632 C CA . ARG A 1 87 ? 16.516 -6.679 50.986 1.00 24.30 87 ARG A CA 1
ATOM 633 C C . ARG A 1 87 ? 17.610 -7.463 50.259 1.00 23.36 87 ARG A C 1
ATOM 634 O O . ARG A 1 87 ? 18.428 -8.148 50.874 1.00 21.48 87 ARG A O 1
ATOM 642 N N . GLU A 1 88 ? 17.615 -7.348 48.935 1.00 21.83 88 GLU A N 1
ATOM 643 C CA . GLU A 1 88 ? 18.611 -8.019 48.106 1.00 22.29 88 GLU A CA 1
ATOM 644 C C . GLU A 1 88 ? 19.777 -7.072 47.861 1.00 21.91 88 GLU A C 1
ATOM 645 O O . GLU A 1 88 ? 19.602 -5.853 47.887 1.00 21.72 88 GLU A O 1
ATOM 651 N N . PRO A 1 89 ? 20.985 -7.615 47.626 1.00 19.70 89 PRO A N 1
ATOM 652 C CA . PRO A 1 89 ? 22.112 -6.710 47.367 1.00 20.41 89 PRO A CA 1
ATOM 653 C C . PRO A 1 89 ? 21.746 -5.945 46.095 1.00 18.67 89 PRO A C 1
ATOM 654 O O . PRO A 1 89 ? 21.015 -6.476 45.250 1.00 18.03 89 PRO A O 1
ATOM 658 N N . VAL A 1 90 ? 22.234 -4.714 45.952 1.00 16.11 90 VAL A N 1
ATOM 659 C CA . VAL A 1 90 ? 21.924 -3.927 44.758 1.00 17.63 90 VAL A CA 1
ATOM 660 C C . VAL A 1 90 ? 22.309 -4.644 43.462 1.00 15.60 90 VAL A C 1
ATOM 661 O O . VAL A 1 90 ? 21.580 -4.565 42.479 1.00 17.77 90 VAL A O 1
ATOM 665 N N . ARG A 1 91 ? 23.440 -5.348 43.459 1.00 16.04 91 ARG A N 1
ATOM 666 C CA . ARG A 1 91 ? 23.877 -6.063 42.260 1.00 15.83 91 ARG A CA 1
ATOM 667 C C . ARG A 1 91 ? 22.841 -7.087 41.787 1.00 16.01 91 ARG A C 1
ATOM 668 O O . ARG A 1 91 ? 22.632 -7.246 40.585 1.00 16.38 91 ARG A O 1
ATOM 676 N N . ASP A 1 92 ? 22.212 -7.783 42.733 1.00 15.22 92 ASP A N 1
ATOM 677 C CA . ASP A 1 92 ? 21.190 -8.782 42.417 1.00 15.53 92 ASP A CA 1
ATOM 678 C C . ASP A 1 92 ? 19.963 -8.111 41.815 1.00 14.41 92 ASP A C 1
ATOM 679 O O . ASP A 1 92 ? 19.311 -8.660 40.924 1.00 13.24 92 ASP A O 1
ATOM 684 N N . VAL A 1 93 ? 19.625 -6.936 42.331 1.00 14.25 93 VAL A N 1
ATOM 685 C CA . VAL A 1 93 ? 18.471 -6.222 41.819 1.00 12.77 93 VAL A CA 1
ATOM 686 C C . VAL A 1 93 ? 18.779 -5.791 40.387 1.00 13.01 9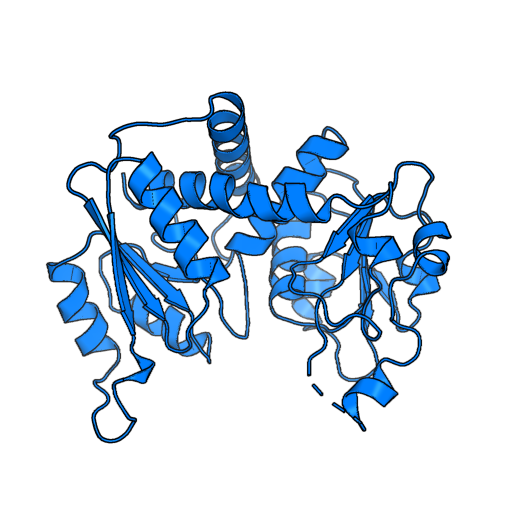3 VAL A C 1
ATOM 687 O O . VAL A 1 93 ? 17.944 -5.926 39.492 1.00 10.63 93 VAL A O 1
ATOM 691 N N . ALA A 1 94 ? 19.992 -5.297 40.168 1.00 12.30 94 ALA A N 1
ATOM 692 C CA . ALA A 1 94 ? 20.391 -4.854 38.834 1.00 14.87 94 ALA A CA 1
ATOM 693 C C . ALA A 1 94 ? 20.482 -6.017 37.848 1.00 14.49 94 ALA A C 1
ATOM 694 O O . ALA A 1 94 ? 19.929 -5.941 36.753 1.00 17.03 94 ALA A O 1
ATOM 696 N N . LYS A 1 95 ? 21.172 -7.089 38.236 1.00 14.94 95 LYS A N 1
ATOM 697 C CA . LYS A 1 95 ? 21.332 -8.238 37.345 1.00 17.46 95 LYS A CA 1
ATOM 698 C C . LYS A 1 95 ? 20.008 -8.904 36.986 1.00 18.06 95 LYS A C 1
ATOM 699 O O . LYS A 1 95 ? 19.874 -9.503 35.914 1.00 18.05 95 LYS A O 1
ATOM 705 N N . ASN A 1 96 ? 19.017 -8.793 37.865 1.00 15.74 96 ASN A N 1
ATOM 706 C CA . ASN A 1 96 ? 17.725 -9.390 37.559 1.00 16.46 96 ASN A CA 1
ATOM 707 C C . ASN A 1 96 ? 16.919 -8.478 36.607 1.00 15.45 96 ASN A C 1
ATOM 708 O O . ASN A 1 96 ? 16.451 -8.945 35.557 1.00 15.92 96 ASN A O 1
ATOM 713 N N . LEU A 1 97 ? 16.782 -7.202 36.963 1.00 15.24 97 LEU A N 1
ATOM 714 C CA . LEU A 1 97 ? 16.025 -6.259 36.138 1.00 16.52 97 LEU A CA 1
ATOM 715 C C . LEU A 1 97 ? 16.543 -6.095 34.722 1.00 15.11 97 LEU A C 1
ATOM 716 O O . LEU A 1 97 ? 15.745 -5.974 33.796 1.00 15.39 97 LEU A O 1
ATOM 721 N N . GLU A 1 98 ? 17.865 -6.048 34.551 1.00 14.33 98 GLU A N 1
ATOM 722 C CA . GLU A 1 98 ? 18.437 -5.879 33.222 1.00 15.43 98 GLU A CA 1
ATOM 723 C C . GLU A 1 98 ? 17.975 -6.948 32.231 1.00 15.95 98 GLU A C 1
ATOM 724 O O . GLU A 1 98 ? 18.090 -6.746 31.029 1.00 17.26 98 GLU A O 1
ATOM 730 N N . ARG A 1 99 ? 17.451 -8.070 32.727 1.00 15.79 99 ARG A N 1
ATOM 731 C CA . ARG A 1 99 ? 16.980 -9.149 31.853 1.00 16.15 99 ARG A CA 1
ATOM 732 C C . ARG A 1 99 ? 15.521 -8.951 31.436 1.00 17.70 99 ARG A C 1
ATOM 733 O O . ARG A 1 99 ? 15.035 -9.631 30.532 1.00 17.89 99 ARG A O 1
ATOM 741 N N . PHE A 1 100 ? 14.827 -8.023 32.091 1.00 16.62 100 PHE A N 1
ATOM 742 C CA . PHE A 1 100 ? 13.414 -7.791 31.806 1.00 16.16 100 PHE A CA 1
ATOM 743 C C . PHE A 1 100 ? 13.053 -6.450 31.187 1.00 13.84 100 PHE A C 1
ATOM 744 O O . PHE A 1 100 ? 12.078 -6.352 30.442 1.00 14.50 100 PHE A O 1
ATOM 752 N N . VAL A 1 101 ? 13.829 -5.420 31.497 1.00 11.68 101 VAL A N 1
ATOM 753 C CA . VAL A 1 101 ? 13.527 -4.080 31.011 1.00 12.40 101 VAL A CA 1
ATOM 754 C C . VAL A 1 101 ? 14.674 -3.422 30.250 1.00 12.56 101 VAL A C 1
ATOM 755 O O . VAL A 1 101 ? 15.825 -3.830 30.377 1.00 14.43 101 VAL A O 1
ATOM 759 N N . GLU A 1 102 ? 14.347 -2.402 29.460 1.00 11.29 102 GLU A N 1
ATOM 760 C CA . GLU A 1 102 ? 15.346 -1.682 28.672 1.00 11.43 102 GLU A CA 1
ATOM 761 C C . GLU A 1 102 ? 15.983 -0.524 29.431 1.00 12.09 102 GLU A C 1
ATOM 762 O O . GLU A 1 102 ? 17.029 -0.017 29.026 1.00 11.76 102 GLU A O 1
ATOM 768 N N . GLY A 1 103 ? 15.345 -0.106 30.523 1.00 11.33 103 GLY A N 1
ATOM 769 C CA . GLY A 1 103 ? 15.871 0.983 31.329 1.00 11.81 103 GLY A CA 1
ATOM 770 C C . GLY A 1 103 ? 15.287 0.986 32.731 1.00 13.09 103 GLY A C 1
ATOM 771 O O . GLY A 1 103 ? 14.212 0.426 32.960 1.00 12.96 103 GLY A O 1
ATOM 772 N N . ILE A 1 104 ? 15.995 1.610 33.670 1.00 13.60 104 ILE A N 1
ATOM 773 C CA . ILE A 1 104 ? 15.539 1.703 35.057 1.00 14.40 104 ILE A CA 1
ATOM 774 C C . ILE A 1 104 ? 15.498 3.163 35.527 1.00 13.70 104 ILE A C 1
ATOM 775 O O . ILE A 1 104 ? 16.493 3.874 35.435 1.00 14.17 104 ILE A O 1
ATOM 780 N N . ALA A 1 105 ? 14.346 3.614 36.009 1.00 15.21 105 ALA A N 1
ATOM 781 C CA . ALA A 1 105 ? 14.238 4.977 36.535 1.00 14.21 105 ALA A CA 1
ATOM 782 C C . ALA A 1 105 ? 14.066 4.798 38.038 1.00 14.49 105 ALA A C 1
ATOM 783 O O . ALA A 1 105 ? 13.050 4.270 38.486 1.00 15.17 105 ALA A O 1
ATOM 785 N N . ALA A 1 106 ? 15.059 5.231 38.812 1.00 13.78 10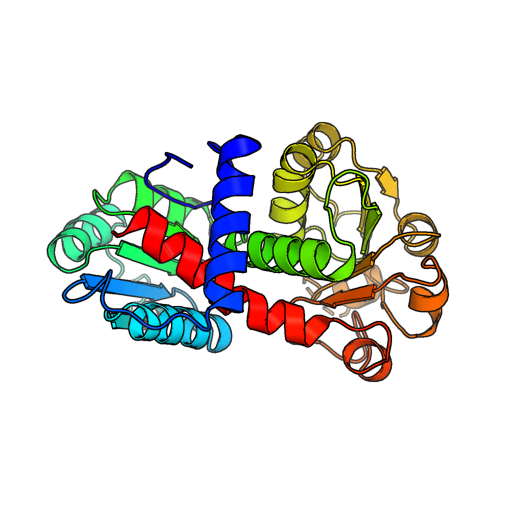6 ALA A N 1
ATOM 786 C CA . ALA A 1 106 ? 15.014 5.066 40.258 1.00 16.02 106 ALA A CA 1
ATOM 787 C C . ALA A 1 106 ? 14.922 6.339 41.085 1.00 17.76 106 ALA A C 1
ATOM 788 O O . ALA A 1 106 ? 15.509 7.368 40.757 1.00 15.46 106 ALA A O 1
ATOM 790 N N . ARG A 1 107 ? 14.163 6.236 42.169 1.00 19.09 107 ARG A N 1
ATOM 791 C CA . ARG A 1 107 ? 13.986 7.312 43.125 1.00 21.53 107 ARG A CA 1
ATOM 792 C C . ARG A 1 107 ? 14.523 6.668 44.393 1.00 20.10 107 ARG A C 1
ATOM 793 O O . ARG A 1 107 ? 13.976 5.678 44.880 1.00 21.01 107 ARG A O 1
ATOM 801 N N . VAL A 1 108 ? 15.619 7.208 44.905 1.00 19.85 108 VAL A N 1
ATOM 802 C CA . VAL A 1 108 ? 16.256 6.637 46.084 1.00 18.26 108 VAL A CA 1
ATOM 803 C C . VAL A 1 108 ? 16.443 7.620 47.226 1.00 18.91 108 VAL A C 1
ATOM 804 O O . VAL A 1 108 ? 16.386 8.833 47.034 1.00 18.20 108 VAL A O 1
ATOM 808 N N . PHE A 1 109 ? 16.670 7.074 48.416 1.00 20.07 109 PHE A N 1
ATOM 809 C CA . PHE A 1 109 ? 16.925 7.884 49.599 1.00 21.75 109 PHE A CA 1
ATOM 810 C C . PHE A 1 109 ? 18.363 8.394 49.493 1.00 22.38 109 PHE A C 1
ATOM 811 O O . PHE A 1 109 ? 18.638 9.570 49.734 1.00 23.44 109 PHE A O 1
ATOM 819 N N . ARG A 1 110 ? 19.278 7.501 49.123 1.00 21.11 110 ARG A N 1
ATOM 820 C CA . ARG A 1 110 ? 20.689 7.861 48.990 1.00 22.31 110 ARG A CA 1
ATOM 821 C C . ARG A 1 110 ? 21.240 7.699 47.578 1.00 20.51 110 ARG A C 1
ATOM 822 O O . ARG A 1 110 ? 21.128 6.636 46.968 1.00 21.91 110 ARG A O 1
ATOM 830 N N . HIS A 1 111 ? 21.853 8.764 47.077 1.00 19.59 111 HIS A N 1
ATOM 831 C CA . HIS A 1 111 ? 22.432 8.775 45.743 1.00 17.81 111 HIS A CA 1
ATOM 832 C C . HIS A 1 111 ? 23.348 7.571 45.522 1.00 18.27 111 HIS A C 1
ATOM 833 O O . HIS A 1 111 ? 23.401 7.017 44.420 1.00 15.69 111 HIS A O 1
ATOM 840 N N . GLU A 1 112 ? 24.068 7.168 46.568 1.00 19.02 112 GLU A N 1
ATOM 841 C CA . GLU A 1 112 ? 24.965 6.018 46.467 1.00 18.94 112 GLU A CA 1
ATOM 842 C C . GLU A 1 112 ? 24.250 4.813 45.858 1.00 17.46 112 GLU A C 1
ATOM 843 O O . GLU A 1 112 ? 24.835 4.049 45.088 1.00 17.49 112 GLU A O 1
ATOM 849 N N . THR A 1 113 ? 22.981 4.651 46.211 1.00 16.64 113 THR A N 1
ATOM 850 C CA . THR A 1 113 ? 22.184 3.538 45.720 1.00 15.71 113 THR A CA 1
ATOM 851 C C . THR A 1 113 ? 21.977 3.579 44.203 1.00 15.75 113 THR A C 1
ATOM 852 O O . THR A 1 113 ? 22.189 2.571 43.528 1.00 16.39 113 THR A O 1
ATOM 856 N N . VAL A 1 114 ? 21.572 4.724 43.656 1.00 16.05 114 VAL A N 1
ATOM 857 C CA . VAL A 1 114 ? 21.363 4.789 42.210 1.00 14.74 114 VAL A CA 1
ATOM 858 C C . VAL A 1 114 ? 22.700 4.657 41.477 1.00 16.73 114 VAL A C 1
ATOM 859 O O . VAL A 1 114 ? 22.761 4.082 40.389 1.00 15.35 114 VAL A O 1
ATOM 863 N N . GLU A 1 115 ? 23.774 5.170 42.076 1.00 18.01 115 GLU A N 1
ATOM 864 C CA . GLU A 1 115 ? 25.094 5.047 41.461 1.00 19.46 115 GLU A CA 1
ATOM 865 C C . GLU A 1 115 ? 25.458 3.564 41.381 1.00 17.80 115 GLU A C 1
ATOM 866 O O . GLU A 1 115 ? 26.010 3.103 40.386 1.00 18.24 115 GLU A O 1
ATOM 872 N N . ALA A 1 116 ? 25.146 2.821 42.437 1.00 16.44 116 ALA A N 1
ATOM 873 C CA . ALA A 1 116 ? 25.457 1.398 42.479 1.00 16.00 116 ALA A CA 1
ATOM 874 C C . ALA A 1 116 ? 24.596 0.638 41.468 1.00 16.78 116 ALA A C 1
ATOM 875 O O . ALA A 1 116 ? 25.056 -0.300 40.819 1.00 16.54 116 ALA A O 1
ATOM 877 N N . LEU A 1 117 ? 23.346 1.058 41.329 1.00 16.21 117 LEU A N 1
ATOM 878 C CA . LEU A 1 117 ? 22.433 0.428 40.383 1.00 17.87 117 LEU A CA 1
ATOM 879 C C . LEU A 1 117 ? 22.949 0.609 38.950 1.00 17.02 117 LEU A C 1
ATOM 880 O O . LEU A 1 117 ? 22.916 -0.323 38.142 1.00 16.60 117 LEU A O 1
ATOM 885 N N . ALA A 1 118 ? 23.438 1.808 38.644 1.00 15.43 118 ALA A N 1
ATOM 886 C CA . ALA A 1 118 ? 23.955 2.106 37.313 1.00 17.26 118 ALA A CA 1
ATOM 887 C C . ALA A 1 118 ? 25.242 1.337 37.041 1.00 18.84 118 ALA A C 1
ATOM 888 O O . ALA A 1 118 ? 25.483 0.888 35.922 1.00 20.18 118 ALA A O 1
ATOM 890 N N . ARG A 1 119 ? 26.061 1.188 38.075 1.00 19.08 119 ARG A N 1
ATOM 891 C CA . ARG A 1 119 ? 27.335 0.478 37.973 1.00 21.76 119 ARG A CA 1
ATOM 892 C C . ARG A 1 119 ? 27.108 -1.004 37.652 1.00 21.84 119 ARG A C 1
ATOM 893 O O . ARG A 1 119 ? 27.824 -1.593 36.844 1.00 21.14 119 ARG A O 1
ATOM 901 N N . HIS A 1 120 ? 26.093 -1.597 38.276 1.00 18.15 120 HIS A N 1
ATOM 902 C CA . HIS A 1 120 ? 25.808 -3.018 38.084 1.00 19.23 120 HIS A CA 1
ATOM 903 C C . HIS A 1 120 ? 24.837 -3.422 36.977 1.00 18.83 120 HIS A C 1
ATOM 904 O O . HIS A 1 120 ? 24.743 -4.606 36.644 1.00 19.36 120 HIS A O 1
ATOM 911 N N . ALA A 1 121 ? 24.119 -2.461 36.407 1.00 16.83 121 ALA A N 1
ATOM 912 C CA . ALA A 1 121 ? 23.167 -2.775 35.344 1.00 17.96 121 ALA A CA 1
ATOM 913 C C . ALA A 1 121 ? 23.733 -2.441 33.967 1.00 17.26 121 ALA A C 1
ATOM 914 O O . ALA A 1 121 ? 24.405 -1.422 33.795 1.00 16.33 121 ALA A O 1
ATOM 916 N N . LYS A 1 122 ? 23.455 -3.296 32.988 1.00 16.86 122 LYS A N 1
ATOM 917 C CA . LYS A 1 122 ? 23.942 -3.062 31.630 1.00 17.93 122 LYS A CA 1
ATOM 918 C C . LYS A 1 122 ? 23.016 -2.119 30.863 1.00 18.20 122 LYS A C 1
ATOM 919 O O . LYS A 1 122 ? 23.392 -1.586 29.822 1.00 19.43 122 LYS A O 1
ATOM 925 N N . VAL A 1 123 ? 21.809 -1.909 31.384 1.00 17.40 123 VAL A N 1
ATOM 926 C CA . VAL A 1 123 ? 20.848 -1.019 30.740 1.00 15.49 123 VAL A CA 1
ATOM 927 C C . VAL A 1 123 ? 20.964 0.373 31.359 1.00 15.52 123 VAL A C 1
ATOM 928 O O . VAL A 1 123 ? 21.536 0.535 32.437 1.00 13.24 123 VAL A O 1
ATOM 932 N N . PRO A 1 124 ? 20.443 1.399 30.671 1.00 14.97 124 PRO A N 1
ATOM 933 C CA . PRO A 1 124 ? 20.490 2.777 31.163 1.00 15.39 124 PRO A CA 1
ATOM 934 C C . PRO A 1 124 ? 19.752 2.962 32.482 1.00 15.07 124 PRO A C 1
ATOM 935 O O . PRO A 1 124 ? 18.672 2.405 32.690 1.00 13.71 124 PRO A O 1
ATOM 939 N N . VAL A 1 125 ? 20.351 3.741 33.376 1.00 13.83 125 VAL A N 1
ATOM 940 C CA . VAL A 1 125 ? 19.733 4.035 34.655 1.00 14.32 125 VAL A CA 1
ATOM 941 C C . VAL A 1 125 ? 19.575 5.550 34.779 1.00 16.42 125 VAL A C 1
ATOM 942 O O . VAL A 1 125 ? 20.530 6.314 34.584 1.00 14.41 125 VAL A O 1
ATOM 946 N N . VAL A 1 126 ? 18.353 5.973 35.077 1.00 15.13 126 VAL A N 1
ATOM 947 C CA . VAL A 1 126 ? 18.042 7.384 35.242 1.00 15.00 126 VAL A CA 1
ATOM 948 C C . VAL A 1 126 ? 17.723 7.656 36.707 1.00 15.37 126 VAL A C 1
ATOM 949 O O . VAL A 1 126 ? 16.938 6.930 37.328 1.00 13.97 126 VAL A O 1
ATOM 953 N N . ASN A 1 127 ? 18.351 8.683 37.264 1.00 13.57 127 ASN A N 1
ATOM 954 C CA . ASN A 1 127 ? 18.084 9.052 38.645 1.00 14.63 127 ASN A CA 1
ATOM 955 C C . ASN A 1 127 ? 16.859 9.969 38.631 1.00 16.03 127 ASN A C 1
ATOM 956 O O . ASN A 1 127 ? 16.950 11.149 38.296 1.00 15.82 127 ASN A O 1
ATOM 961 N N . ALA A 1 128 ? 15.706 9.400 38.964 1.00 17.52 128 ALA A N 1
ATOM 962 C CA . ALA A 1 128 ? 14.455 10.152 38.991 1.00 18.36 128 ALA A CA 1
ATOM 963 C C . ALA A 1 128 ? 14.500 11.178 40.120 1.00 18.21 128 ALA A C 1
ATOM 964 O O . ALA A 1 128 ? 13.808 12.194 40.075 1.00 15.90 128 ALA A O 1
ATOM 966 N N . LEU A 1 129 ? 15.324 10.894 41.124 1.00 18.34 129 LEU A N 1
ATOM 967 C CA . LEU A 1 129 ? 15.504 11.776 42.272 1.00 21.59 129 LEU A CA 1
ATOM 968 C C . LEU A 1 129 ? 16.308 11.099 43.377 1.00 20.25 129 LEU A C 1
ATOM 969 O O . LEU A 1 129 ? 16.059 9.942 43.731 1.00 22.09 129 LEU A O 1
ATOM 974 N N . SER A 1 130 ? 17.279 11.827 43.909 1.00 17.62 130 SER A N 1
ATOM 975 C CA . SER A 1 130 ? 18.103 11.330 44.994 1.00 16.28 130 SER A CA 1
ATOM 976 C C . SER A 1 130 ? 18.353 12.506 45.928 1.00 18.17 130 SER A C 1
ATOM 977 O O . SER A 1 130 ? 18.002 13.646 45.618 1.00 17.49 130 SER A O 1
ATOM 980 N N . ASP A 1 131 ? 18.967 12.223 47.067 1.00 18.90 131 ASP A N 1
ATOM 981 C CA . ASP A 1 131 ? 19.268 13.250 48.043 1.00 21.30 131 ASP A CA 1
ATOM 982 C C . ASP A 1 131 ? 20.323 14.227 47.521 1.00 22.16 131 ASP A C 1
ATOM 983 O O . ASP A 1 131 ? 20.398 15.363 47.979 1.00 23.26 131 ASP A O 1
ATOM 988 N N . ARG A 1 132 ? 21.116 13.788 46.547 1.00 22.54 132 ARG A N 1
ATOM 989 C CA . ARG A 1 132 ? 22.192 14.609 45.998 1.00 23.33 132 ARG A CA 1
ATOM 990 C C . ARG A 1 132 ? 21.889 15.344 44.697 1.00 21.76 132 ARG A C 1
ATOM 991 O O . ARG A 1 132 ? 22.463 16.400 44.426 1.00 19.87 132 ARG A O 1
ATOM 999 N N . ALA A 1 133 ? 21.000 14.792 43.882 1.00 19.46 133 ALA A N 1
ATOM 1000 C CA . ALA A 1 133 ? 20.718 15.419 42.604 1.00 18.74 133 ALA A CA 1
ATOM 1001 C C . ALA A 1 133 ? 19.333 15.146 42.055 1.00 16.70 133 ALA A C 1
ATOM 1002 O O . ALA A 1 133 ? 18.657 14.206 42.460 1.00 16.88 133 ALA A O 1
ATOM 1004 N N . HIS A 1 134 ? 18.927 15.988 41.114 1.00 17.71 134 HIS A N 1
ATOM 1005 C CA . HIS A 1 134 ? 17.641 15.848 40.462 1.00 16.69 134 HIS A CA 1
ATOM 1006 C C . HIS A 1 134 ? 17.792 16.403 39.051 1.00 16.36 134 HIS A C 1
ATOM 1007 O O . HIS A 1 134 ? 17.247 17.457 38.722 1.00 15.09 134 HIS A O 1
ATOM 1014 N N . PRO A 1 135 ? 18.538 15.684 38.192 1.00 15.35 135 PRO A N 1
ATOM 1015 C CA . PRO A 1 135 ? 18.788 16.088 36.803 1.00 15.68 135 PRO A CA 1
ATOM 1016 C C . PRO A 1 135 ? 17.540 16.337 35.981 1.00 15.22 135 PRO A C 1
ATOM 1017 O O . PRO A 1 135 ? 17.497 17.280 35.198 1.00 17.44 135 PRO A O 1
ATOM 1021 N N . LEU A 1 136 ? 16.520 15.501 36.162 1.00 15.88 136 LEU A N 1
ATOM 1022 C CA . LEU A 1 136 ? 15.277 15.666 35.418 1.00 14.69 136 LEU A CA 1
ATOM 1023 C C . LEU A 1 136 ? 14.593 16.998 35.728 1.00 15.82 136 LEU A C 1
ATOM 1024 O O . LEU A 1 136 ? 14.032 17.633 34.838 1.00 15.53 136 LEU A O 1
ATOM 1029 N N . GLN A 1 137 ? 14.634 17.430 36.984 1.00 17.58 137 GLN A N 1
ATOM 1030 C CA . GLN A 1 137 ? 14.005 18.700 37.337 1.00 17.64 137 GLN A CA 1
ATOM 1031 C C . GLN A 1 137 ? 14.753 19.855 36.668 1.00 17.38 137 GLN A C 1
ATOM 1032 O O . GLN A 1 137 ? 14.142 20.758 36.088 1.00 16.60 137 GLN A O 1
ATOM 1038 N N . ALA A 1 138 ? 16.080 19.813 36.755 1.00 17.13 138 ALA A N 1
ATOM 1039 C CA . ALA A 1 138 ? 16.925 20.845 36.166 1.00 16.09 138 ALA A CA 1
ATOM 1040 C C . ALA A 1 138 ? 16.669 21.019 34.665 1.00 15.60 138 ALA A C 1
ATOM 1041 O O . ALA A 1 138 ? 16.657 22.146 34.154 1.00 15.93 138 ALA A O 1
ATOM 1043 N N . LEU A 1 139 ? 16.459 19.912 33.955 1.00 13.72 139 LEU A N 1
ATOM 1044 C CA . LEU A 1 139 ? 16.206 19.988 32.518 1.00 14.96 139 LEU A CA 1
ATOM 1045 C C . LEU A 1 139 ? 14.896 20.709 32.267 1.00 13.38 139 LEU A C 1
ATOM 1046 O O . LEU A 1 139 ? 14.791 21.517 31.348 1.00 15.52 139 LEU A O 1
ATOM 1051 N N . ALA A 1 140 ? 13.894 20.409 33.088 1.00 13.68 140 ALA A N 1
ATOM 1052 C CA . ALA A 1 140 ? 12.587 21.034 32.947 1.00 14.30 140 ALA A CA 1
ATOM 1053 C C . ALA A 1 140 ? 12.708 22.526 33.250 1.00 14.76 140 ALA A C 1
ATOM 1054 O O . ALA A 1 140 ? 12.056 23.349 32.604 1.00 15.42 140 ALA A O 1
ATOM 1056 N N . ASP A 1 141 ? 13.545 22.867 34.229 1.00 13.65 141 ASP A N 1
ATOM 1057 C CA . ASP A 1 141 ? 13.749 24.263 34.605 1.00 15.34 141 ASP A CA 1
ATOM 1058 C C . ASP A 1 141 ? 14.425 25.062 33.491 1.00 16.15 141 ASP A C 1
ATOM 1059 O O . ASP A 1 141 ? 14.087 26.221 33.267 1.00 17.36 141 ASP A O 1
ATOM 1064 N N . LEU A 1 142 ? 15.385 24.442 32.806 1.00 17.05 142 LEU A N 1
ATOM 1065 C CA . LEU A 1 142 ? 16.103 25.099 31.719 1.00 17.12 142 LEU A CA 1
ATOM 1066 C C . LEU A 1 142 ? 15.220 25.301 30.492 1.00 16.82 142 LEU A C 1
ATOM 1067 O O . LEU A 1 142 ? 15.300 26.337 29.832 1.00 18.93 142 LEU A O 1
ATOM 1072 N N . LEU A 1 143 ? 14.386 24.312 30.182 1.00 15.93 143 LEU A N 1
ATOM 1073 C CA . LEU A 1 143 ? 13.494 24.423 29.031 1.00 15.03 143 LEU A CA 1
ATOM 1074 C C . LEU A 1 143 ? 12.549 25.592 29.292 1.00 14.03 143 LEU A C 1
ATOM 1075 O O . LEU A 1 143 ? 12.276 26.392 28.403 1.00 14.88 143 LEU A O 1
ATOM 1080 N N . THR A 1 144 ? 12.063 25.676 30.528 1.00 13.92 144 THR A N 1
ATOM 1081 C CA . THR A 1 144 ? 11.149 26.734 30.943 1.00 13.66 144 THR A CA 1
ATOM 1082 C C . THR A 1 144 ? 11.812 28.100 30.776 1.00 14.11 144 THR A C 1
ATOM 1083 O O . THR A 1 144 ? 11.238 29.010 30.183 1.00 14.43 144 THR A O 1
ATOM 1087 N N . LEU A 1 145 ? 13.027 28.242 31.297 1.00 15.44 145 LEU A N 1
ATOM 1088 C CA . LEU A 1 145 ? 13.743 29.509 31.171 1.00 17.17 145 LEU A CA 1
ATOM 1089 C C . LEU A 1 145 ? 13.987 29.844 29.702 1.00 18.11 145 LEU A C 1
ATOM 1090 O O . LEU A 1 145 ? 13.850 30.996 29.282 1.00 18.30 145 LEU A O 1
ATOM 1095 N N . LYS A 1 146 ? 14.346 28.829 28.922 1.00 20.40 146 LYS A N 1
ATOM 1096 C CA . LYS A 1 146 ? 14.606 29.015 27.502 1.00 22.43 146 LYS A CA 1
ATOM 1097 C C . LYS A 1 146 ? 13.356 29.525 26.789 1.00 23.98 146 LYS A C 1
ATOM 1098 O O . LYS A 1 146 ? 13.430 30.457 25.981 1.00 22.75 146 LYS A O 1
ATOM 1104 N N . GLU A 1 147 ? 12.212 28.910 27.088 1.00 20.83 147 GLU A N 1
ATOM 1105 C CA . GLU A 1 147 ? 10.937 29.299 26.482 1.00 22.08 147 GLU A CA 1
ATOM 1106 C C . GLU A 1 147 ? 10.567 30.729 26.813 1.00 21.38 147 GLU A C 1
ATOM 1107 O O . GLU A 1 147 ? 10.090 31.474 25.962 1.00 23.28 147 GLU A O 1
ATOM 1113 N N . VAL A 1 148 ? 10.743 31.081 28.079 1.00 20.19 148 VAL A N 1
ATOM 1114 C CA . VAL A 1 148 ? 10.399 32.406 28.560 1.00 20.03 148 VAL A CA 1
ATOM 1115 C C . VAL A 1 148 ? 11.273 33.520 27.999 1.00 21.07 148 VAL A C 1
ATOM 1116 O O . VAL A 1 148 ? 10.759 34.519 27.499 1.00 20.00 148 VAL A O 1
ATOM 1120 N N . PHE A 1 149 ? 12.587 33.330 28.064 1.00 21.18 149 PHE A N 1
ATOM 1121 C CA . PHE A 1 149 ? 13.526 34.351 27.627 1.00 23.02 149 PHE A CA 1
ATOM 1122 C C . PHE A 1 149 ? 14.194 34.207 26.254 1.00 25.05 149 PHE A C 1
ATOM 1123 O O . PHE A 1 149 ? 14.900 35.113 25.813 1.00 25.38 149 PHE A O 1
ATOM 1131 N N . GLY A 1 150 ? 13.967 33.086 25.576 1.00 26.01 150 GLY A N 1
ATOM 1132 C CA . GLY A 1 150 ? 14.544 32.889 24.256 1.00 26.90 150 GLY A CA 1
ATOM 1133 C C . GLY A 1 150 ? 15.985 32.416 24.206 1.00 26.85 150 GLY A C 1
ATOM 1134 O O . GLY A 1 150 ? 16.502 32.110 23.132 1.00 28.97 150 GLY A O 1
ATOM 1135 N N . GLY A 1 151 ? 16.631 32.353 25.362 1.00 26.33 151 GLY A N 1
ATOM 1136 C CA . GLY A 1 151 ? 18.015 31.920 25.429 1.00 26.54 151 GLY A CA 1
ATOM 1137 C C . GLY A 1 151 ? 18.390 31.740 26.885 1.00 24.95 151 GLY A C 1
ATOM 1138 O O . GLY A 1 151 ? 17.749 32.321 27.753 1.00 27.41 151 GLY A O 1
ATOM 1139 N N . LEU A 1 152 ? 19.417 30.943 27.160 1.00 23.59 152 LEU A N 1
ATOM 1140 C CA . LEU A 1 152 ? 19.833 30.694 28.537 1.00 22.58 152 LEU A CA 1
ATOM 1141 C C . LEU A 1 152 ? 21.078 31.479 28.944 1.00 22.14 152 LEU A C 1
ATOM 1142 O O . LEU A 1 152 ? 21.203 31.915 30.095 1.00 19.63 152 LEU A O 1
ATOM 1147 N N . ALA A 1 153 ? 21.997 31.654 27.997 1.00 21.35 153 ALA A N 1
ATOM 1148 C CA . ALA A 1 153 ? 23.244 32.364 28.261 1.00 22.00 153 ALA A CA 1
ATOM 1149 C C . ALA A 1 153 ? 23.008 33.764 28.816 1.00 21.21 153 ALA A C 1
ATOM 1150 O O . ALA A 1 153 ? 22.347 34.588 28.188 1.00 22.49 153 ALA A O 1
ATOM 1152 N N . GLY A 1 154 ? 23.547 34.018 30.002 1.00 21.44 154 GLY A N 1
ATOM 1153 C CA . GLY A 1 154 ? 23.406 35.327 30.613 1.00 23.57 154 GLY A CA 1
ATOM 1154 C C . GLY A 1 154 ? 22.215 35.494 31.536 1.00 24.04 154 GLY A C 1
ATOM 1155 O O . GLY A 1 154 ? 22.087 36.524 32.191 1.00 25.75 154 GLY A O 1
ATOM 1156 N N . LEU A 1 155 ? 21.337 34.499 31.594 1.00 23.32 155 LEU A N 1
ATOM 1157 C CA . LEU A 1 155 ? 20.173 34.595 32.467 1.00 22.62 155 LEU A CA 1
ATOM 1158 C C . LEU A 1 155 ? 20.589 34.581 33.924 1.00 22.25 155 LEU A C 1
ATOM 1159 O O . LEU A 1 155 ? 21.428 33.784 34.343 1.00 23.93 155 LEU A O 1
ATOM 1164 N N . GLU A 1 156 ? 20.000 35.475 34.700 1.00 22.18 156 GLU A N 1
ATOM 1165 C CA . GLU A 1 156 ? 20.307 35.542 36.115 1.00 23.45 156 GLU A CA 1
ATOM 1166 C C . GLU A 1 156 ? 19.184 34.884 36.904 1.00 22.30 156 GLU A C 1
ATOM 1167 O O . GLU A 1 156 ? 18.062 35.396 36.980 1.00 21.16 156 GLU A O 1
ATOM 1173 N N . VAL A 1 157 ? 19.508 33.737 37.486 1.00 21.34 157 VAL A N 1
ATOM 1174 C CA . VAL A 1 157 ? 18.553 32.951 38.244 1.00 20.55 157 VAL A CA 1
ATOM 1175 C C . VAL A 1 157 ? 18.884 32.958 39.724 1.00 19.62 157 VAL A C 1
ATOM 1176 O O . VAL A 1 157 ? 19.979 32.570 40.132 1.00 21.34 157 VAL A O 1
ATOM 1180 N N . ALA A 1 158 ? 17.928 33.389 40.533 1.00 16.94 158 ALA A N 1
ATOM 1181 C CA . ALA A 1 158 ? 18.136 33.445 41.963 1.00 16.63 158 ALA A CA 1
ATOM 1182 C C . ALA A 1 158 ? 17.414 32.316 42.681 1.00 18.81 158 ALA A C 1
ATOM 1183 O O . ALA A 1 158 ? 16.197 32.146 42.536 1.00 17.58 158 ALA A O 1
ATOM 1185 N N . TRP A 1 159 ? 18.178 31.533 43.434 1.00 18.06 159 TRP A N 1
ATOM 1186 C CA . TRP A 1 159 ? 17.618 30.451 44.221 1.00 18.61 159 TRP A CA 1
ATOM 1187 C C . TRP A 1 159 ? 17.558 30.954 45.647 1.00 18.93 159 TRP A C 1
ATOM 1188 O O . TRP A 1 159 ? 18.558 31.411 46.191 1.00 19.87 159 TRP A O 1
ATOM 1199 N N . VAL A 1 160 ? 16.380 30.888 46.246 1.00 18.93 160 VAL A N 1
ATOM 1200 C CA . VAL A 1 160 ? 16.218 31.308 47.621 1.00 19.44 160 VAL A CA 1
ATOM 1201 C C . VAL A 1 160 ? 15.618 30.124 48.362 1.00 20.60 160 VAL A C 1
ATOM 1202 O O . VAL A 1 160 ? 14.493 29.708 48.088 1.00 21.44 160 VAL A O 1
ATOM 1206 N N . GLY A 1 161 ? 16.385 29.567 49.287 1.00 21.24 161 GLY A N 1
ATOM 1207 C CA . GLY A 1 161 ? 15.889 28.436 50.038 1.00 20.92 161 GLY A CA 1
ATOM 1208 C C . GLY A 1 161 ? 16.966 27.502 50.540 1.00 21.28 161 GLY A C 1
ATOM 1209 O O . GLY A 1 161 ? 18.068 27.919 50.884 1.00 20.14 161 GLY A O 1
ATOM 1210 N N . ASP A 1 162 ? 16.626 26.220 50.572 1.00 22.26 162 ASP A N 1
ATOM 1211 C CA . ASP A 1 162 ? 17.515 25.172 51.046 1.00 22.75 162 ASP A CA 1
ATOM 1212 C C . ASP A 1 162 ? 18.517 24.750 49.971 1.00 22.60 162 ASP A C 1
ATOM 1213 O O . ASP A 1 162 ? 18.204 24.751 48.782 1.00 22.66 162 ASP A O 1
ATOM 1218 N N . GLY A 1 163 ? 19.732 24.416 50.393 1.00 21.72 163 GLY A N 1
ATOM 1219 C CA . GLY A 1 163 ? 20.740 23.979 49.444 1.00 21.61 163 GLY A CA 1
ATOM 1220 C C . GLY A 1 163 ? 20.535 22.491 49.248 1.00 22.25 163 GLY A C 1
ATOM 1221 O O . GLY A 1 163 ? 21.273 21.681 49.810 1.00 23.01 163 GLY A O 1
ATOM 1222 N N . ASN A 1 164 ? 19.533 22.134 48.446 1.00 19.69 164 ASN A N 1
ATOM 1223 C CA . ASN A 1 164 ? 19.201 20.734 48.209 1.00 19.63 164 ASN A CA 1
ATOM 1224 C C . ASN A 1 164 ? 19.574 20.151 46.841 1.00 18.07 164 ASN A C 1
ATOM 1225 O O . ASN A 1 164 ? 20.324 20.741 46.064 1.00 18.97 164 ASN A O 1
ATOM 1230 N N . ASN A 1 165 ? 19.023 18.972 46.566 1.00 19.17 165 ASN A N 1
ATOM 1231 C CA . ASN A 1 165 ? 19.270 18.254 45.320 1.00 18.20 165 ASN A CA 1
ATOM 1232 C C . ASN A 1 165 ? 18.922 19.073 44.079 1.00 15.88 165 ASN A C 1
ATOM 1233 O O . ASN A 1 165 ? 19.648 19.041 43.085 1.00 17.29 165 ASN A O 1
ATOM 1238 N N . VAL A 1 166 ? 17.820 19.813 44.141 1.00 15.34 166 VAL A N 1
ATOM 1239 C CA . VAL A 1 166 ? 17.401 20.631 43.006 1.00 16.13 166 VAL A CA 1
ATOM 1240 C C . VAL A 1 166 ? 18.416 21.742 42.738 1.00 16.70 166 VAL A C 1
ATOM 1241 O O . VAL A 1 166 ? 18.792 21.982 41.590 1.00 16.55 166 VAL A O 1
ATOM 1245 N N . LEU A 1 167 ? 18.859 22.418 43.796 1.00 16.42 167 LEU A N 1
ATOM 1246 C CA . LEU A 1 167 ? 19.851 23.474 43.646 1.00 16.92 167 LEU A CA 1
ATOM 1247 C C . LEU A 1 167 ? 21.168 22.885 43.136 1.00 17.91 167 LEU A C 1
ATOM 1248 O O . LEU A 1 167 ? 21.858 23.503 42.324 1.00 18.94 167 LEU A O 1
ATOM 1253 N N . ASN A 1 168 ? 21.521 21.694 43.615 1.00 18.80 168 ASN A N 1
ATOM 1254 C CA . ASN A 1 168 ? 22.756 21.048 43.175 1.00 18.61 168 ASN A CA 1
ATOM 1255 C C . ASN A 1 168 ? 22.787 20.868 41.661 1.00 18.63 168 ASN A C 1
ATOM 1256 O O . ASN A 1 168 ? 23.779 21.191 41.012 1.00 19.95 168 ASN A O 1
ATOM 1261 N N . SER A 1 169 ? 21.699 20.355 41.095 1.00 17.50 169 SER A N 1
ATOM 1262 C CA . SER A 1 169 ? 21.641 20.137 39.658 1.00 18.10 169 SER A CA 1
ATOM 1263 C C . SER A 1 169 ? 21.570 21.446 38.878 1.00 19.59 169 SER A C 1
ATOM 1264 O O . SER A 1 169 ? 22.094 21.542 37.763 1.00 18.40 169 SER A O 1
ATOM 1267 N N . LEU A 1 170 ? 20.917 22.450 39.458 1.00 16.46 170 LEU A N 1
ATOM 1268 C CA . LEU A 1 170 ? 20.828 23.748 38.804 1.00 18.27 170 LEU A CA 1
ATOM 1269 C C . LEU A 1 170 ? 22.250 24.311 38.725 1.00 19.08 170 LEU A C 1
ATOM 1270 O O . LEU A 1 170 ? 22.679 24.826 37.690 1.00 19.23 170 LEU A O 1
ATOM 1275 N N . LEU A 1 171 ? 22.984 24.201 39.825 1.00 18.77 171 LEU A N 1
ATOM 1276 C CA . LEU A 1 171 ? 24.357 24.689 39.862 1.00 20.22 171 LEU A CA 1
ATOM 1277 C C . LEU A 1 171 ? 25.256 23.926 38.893 1.00 20.67 171 LEU A C 1
ATOM 1278 O O . LEU A 1 171 ? 26.158 24.508 38.292 1.00 21.38 171 LEU A O 1
ATOM 1283 N N . GLU A 1 172 ? 25.005 22.630 38.734 1.00 20.06 172 GLU A N 1
ATOM 1284 C CA . GLU A 1 172 ? 25.820 21.814 37.840 1.00 21.64 172 GLU A CA 1
ATOM 1285 C C . GLU A 1 172 ? 25.593 22.177 36.376 1.00 21.23 172 GLU A C 1
ATOM 1286 O O . GLU A 1 172 ? 26.544 22.233 35.602 1.00 21.60 172 GLU A O 1
ATOM 1292 N N . VAL A 1 173 ? 24.342 22.434 35.993 1.00 21.06 173 VAL A N 1
ATOM 1293 C CA . VAL A 1 173 ? 24.042 22.796 34.611 1.00 20.66 173 VAL A CA 1
ATOM 1294 C C . VAL A 1 173 ? 24.359 24.261 34.342 1.00 21.04 173 VAL A C 1
ATOM 1295 O O . VAL A 1 173 ? 24.571 24.658 33.200 1.00 22.51 173 VAL A O 1
ATOM 1299 N N . ALA A 1 174 ? 24.396 25.061 35.401 1.00 20.88 174 ALA A N 1
ATOM 1300 C CA . ALA A 1 174 ? 24.675 26.488 35.276 1.00 20.93 174 ALA A CA 1
ATOM 1301 C C . ALA A 1 174 ? 25.828 26.830 34.319 1.00 21.17 174 ALA A C 1
ATOM 1302 O O . ALA A 1 174 ? 25.635 27.554 33.343 1.00 23.05 174 ALA A O 1
ATOM 1304 N N . PRO A 1 175 ? 27.040 26.315 34.582 1.00 20.45 175 PRO A N 1
ATOM 1305 C CA . PRO A 1 175 ? 28.146 26.644 33.675 1.00 22.12 175 PRO A CA 1
ATOM 1306 C C . PRO A 1 175 ? 28.010 26.055 32.267 1.00 22.60 175 PRO A C 1
ATOM 1307 O O . PRO A 1 175 ? 28.576 26.582 31.312 1.00 24.08 175 PRO A O 1
ATOM 1311 N N . LEU A 1 176 ? 27.251 24.973 32.139 1.00 22.09 176 LEU A N 1
ATOM 1312 C CA . LEU A 1 176 ? 27.056 24.339 30.843 1.00 22.29 176 LEU A CA 1
ATOM 1313 C C . LEU A 1 176 ? 26.114 25.152 29.960 1.00 22.64 176 LEU A C 1
ATOM 1314 O O . LEU A 1 176 ? 26.177 25.062 28.735 1.00 24.41 176 LEU A O 1
ATOM 1319 N N . ALA A 1 177 ? 25.253 25.954 30.580 1.00 22.18 177 ALA A N 1
ATOM 1320 C CA . ALA A 1 177 ? 24.289 26.759 29.834 1.00 21.99 177 ALA A CA 1
ATOM 1321 C C . ALA A 1 177 ? 24.526 28.269 29.878 1.00 21.70 177 ALA A C 1
ATOM 1322 O O . ALA A 1 177 ? 23.814 29.028 29.218 1.00 22.81 177 ALA A O 1
ATOM 1324 N N . GLY A 1 178 ? 25.512 28.705 30.655 1.00 22.59 178 GLY A N 1
ATOM 1325 C CA . GLY A 1 178 ? 25.806 30.128 30.744 1.00 22.84 178 GLY A CA 1
ATOM 1326 C C . GLY A 1 178 ? 24.914 30.887 31.712 1.00 22.43 178 GLY A C 1
ATOM 1327 O O . GLY A 1 178 ? 24.744 32.101 31.594 1.00 21.02 178 GLY A O 1
ATOM 1328 N N . LEU A 1 179 ? 24.338 30.175 32.675 1.00 22.93 179 LEU A N 1
ATOM 1329 C CA . LEU A 1 179 ? 23.469 30.806 33.660 1.00 22.23 179 LEU A CA 1
ATOM 1330 C C . LEU A 1 179 ? 24.286 31.551 34.706 1.00 23.73 179 LEU A C 1
ATOM 1331 O O . LEU A 1 179 ? 25.407 31.157 35.035 1.00 23.04 179 LEU A O 1
ATOM 1336 N N . LYS A 1 180 ? 23.718 32.635 35.220 1.00 23.44 180 LYS A N 1
ATOM 1337 C CA . LYS A 1 180 ? 24.363 33.420 36.263 1.00 24.54 180 LYS A CA 1
ATOM 1338 C C . LYS A 1 180 ? 23.504 33.189 37.499 1.00 23.55 180 LYS A C 1
ATOM 1339 O O . LYS A 1 180 ? 22.503 33.876 37.709 1.00 25.15 180 LYS A O 1
ATOM 1345 N N . VAL A 1 181 ? 23.902 32.212 38.304 1.00 22.55 181 VAL A N 1
ATOM 1346 C CA . VAL A 1 181 ? 23.164 31.836 39.499 1.00 22.56 181 VAL A CA 1
ATOM 1347 C C . VAL A 1 181 ? 23.528 32.625 40.752 1.00 24.65 181 VAL A C 1
ATOM 1348 O O . VAL A 1 181 ? 24.698 32.923 41.005 1.00 24.63 181 VAL A O 1
ATOM 1352 N N . ARG A 1 182 ? 22.504 32.957 41.531 1.00 23.83 182 ARG A N 1
ATOM 1353 C CA . ARG A 1 182 ? 22.671 33.682 42.780 1.00 23.72 182 ARG A CA 1
ATOM 1354 C C . ARG A 1 182 ? 21.943 32.838 43.817 1.00 22.21 182 ARG A C 1
ATOM 1355 O O . ARG A 1 182 ? 20.754 32.559 43.675 1.00 21.94 182 ARG A O 1
ATOM 1363 N N . VAL A 1 183 ? 22.670 32.417 44.845 1.00 20.02 183 VAL A N 1
ATOM 1364 C CA . VAL A 1 183 ? 22.111 31.560 45.878 1.00 18.56 183 VAL A CA 1
ATOM 1365 C C . VAL A 1 183 ? 21.993 32.194 47.252 1.00 18.66 183 VAL A C 1
ATOM 1366 O O . VAL A 1 183 ? 22.920 32.840 47.735 1.00 17.34 183 VAL A O 1
ATOM 1370 N N . ALA A 1 184 ? 20.839 31.986 47.878 1.00 18.42 184 ALA A N 1
ATOM 1371 C CA . ALA A 1 184 ? 20.583 32.478 49.220 1.00 18.20 184 ALA A CA 1
ATOM 1372 C C . ALA A 1 184 ? 19.996 31.340 50.053 1.00 19.19 184 ALA A C 1
ATOM 1373 O O . ALA A 1 184 ? 18.916 30.825 49.751 1.00 18.07 184 ALA A O 1
ATOM 1375 N N . THR A 1 185 ? 20.730 30.926 51.080 1.00 19.03 185 THR A N 1
ATOM 1376 C CA . THR A 1 185 ? 20.261 29.878 51.980 1.00 18.45 185 THR A CA 1
ATOM 1377 C C . THR A 1 185 ? 20.626 30.322 53.384 1.00 20.68 185 THR A C 1
ATOM 1378 O O . THR A 1 185 ? 21.486 31.193 53.566 1.00 20.20 185 THR A O 1
ATOM 1382 N N . PRO A 1 186 ? 19.964 29.746 54.397 1.00 21.30 186 PRO A N 1
ATOM 1383 C CA . PRO A 1 186 ? 20.258 30.108 55.785 1.00 22.81 186 PRO A CA 1
ATOM 1384 C C . PRO A 1 186 ? 21.634 29.543 56.107 1.00 24.98 186 PRO A C 1
ATOM 1385 O O . PRO A 1 186 ? 22.134 28.675 55.387 1.00 24.57 186 PRO A O 1
ATOM 1389 N N . LYS A 1 187 ? 22.247 30.024 57.181 1.00 26.68 187 LYS A N 1
ATOM 1390 C CA . LYS A 1 187 ? 23.558 29.522 57.565 1.00 28.17 187 LYS A CA 1
ATOM 1391 C C . LYS A 1 187 ? 23.466 28.034 57.887 1.00 27.75 187 LYS A C 1
ATOM 1392 O O . LYS A 1 187 ? 22.549 27.599 58.585 1.00 26.15 187 LYS A O 1
ATOM 1398 N N . GLY A 1 188 ? 24.412 27.254 57.372 1.00 27.69 188 GLY A N 1
ATOM 1399 C CA . GLY A 1 188 ? 24.411 25.826 57.634 1.00 28.18 188 GLY A CA 1
ATOM 1400 C C . GLY A 1 188 ? 23.611 24.981 56.654 1.00 29.57 188 GLY A C 1
ATOM 1401 O O . GLY A 1 188 ? 23.659 23.750 56.709 1.00 28.94 188 GLY A O 1
ATOM 1402 N N . TYR A 1 189 ? 22.881 25.636 55.755 1.00 29.35 189 TYR A N 1
ATOM 1403 C CA . TYR A 1 189 ? 22.063 24.942 54.759 1.00 29.05 189 TYR A CA 1
ATOM 1404 C C . TYR A 1 189 ? 22.613 25.173 53.357 1.00 29.61 189 TYR A C 1
ATOM 1405 O O . TYR A 1 189 ? 21.923 24.938 52.366 1.00 27.90 189 TYR A O 1
ATOM 1414 N N . GLU A 1 190 ? 23.855 25.631 53.273 1.00 30.39 190 GLU A N 1
ATOM 1415 C CA . GLU A 1 190 ? 24.460 25.935 51.984 1.00 31.22 190 GLU A CA 1
ATOM 1416 C C . GLU A 1 190 ? 24.868 24.724 51.153 1.00 32.35 190 GLU A C 1
ATOM 1417 O O . GLU A 1 190 ? 25.045 23.623 51.674 1.00 31.52 190 GLU A O 1
ATOM 1423 N N . PRO A 1 191 ? 24.993 24.915 49.830 1.00 33.06 191 PRO A N 1
ATOM 1424 C CA . PRO A 1 191 ? 25.392 23.816 48.949 1.00 33.52 191 PRO A CA 1
ATOM 1425 C C . PRO A 1 191 ? 26.919 23.735 48.930 1.00 33.30 191 PRO A C 1
ATOM 1426 O O . PRO A 1 191 ? 27.599 24.718 49.236 1.00 32.16 191 PRO A O 1
ATOM 1430 N N . ASP A 1 192 ? 27.449 22.567 48.579 1.00 35.79 192 ASP A N 1
ATOM 1431 C CA . ASP A 1 192 ? 28.895 22.351 48.513 1.00 37.23 192 ASP A CA 1
ATOM 1432 C C . ASP A 1 192 ? 29.609 23.525 47.847 1.00 37.80 192 ASP A C 1
ATOM 1433 O O . ASP A 1 192 ? 29.159 24.031 46.821 1.00 39.35 192 ASP A O 1
ATOM 1438 N N . PRO A 1 193 ? 30.743 23.964 48.418 1.00 38.02 193 PRO A N 1
ATOM 1439 C CA . PRO A 1 193 ? 31.511 25.085 47.867 1.00 38.22 193 PRO A CA 1
ATOM 1440 C C . PRO A 1 193 ? 31.909 24.847 46.416 1.00 38.25 193 PRO A C 1
ATOM 1441 O O . PRO A 1 193 ? 31.857 25.759 45.589 1.00 38.28 193 PRO A O 1
ATOM 1445 N N . GLY A 1 194 ? 32.303 23.611 46.121 1.00 38.21 194 GLY A N 1
ATOM 1446 C CA . GLY A 1 194 ? 32.721 23.244 44.777 1.00 37.40 194 GLY A CA 1
ATOM 1447 C C . GLY A 1 194 ? 31.690 23.464 43.686 1.00 35.52 194 GLY A C 1
ATOM 1448 O O . GLY A 1 194 ? 32.028 23.948 42.605 1.00 35.94 194 GLY A O 1
ATOM 1449 N N . LEU A 1 195 ? 30.440 23.092 43.938 1.00 34.85 195 LEU A N 1
ATOM 1450 C CA . LEU A 1 195 ? 29.404 23.301 42.930 1.00 34.38 195 LEU A CA 1
ATOM 1451 C C . LEU A 1 195 ? 29.263 24.797 42.675 1.00 32.52 195 LEU A C 1
ATOM 1452 O O . LEU A 1 195 ? 29.154 25.236 41.529 1.00 31.26 195 LEU A O 1
ATOM 1457 N N . LEU A 1 196 ? 29.280 25.572 43.757 1.00 31.92 196 LEU A N 1
ATOM 1458 C CA . LEU A 1 196 ? 29.155 27.022 43.677 1.00 31.30 196 LEU A CA 1
ATOM 1459 C C . LEU A 1 196 ? 30.280 27.666 42.883 1.00 31.44 196 LEU A C 1
ATOM 1460 O O . LEU A 1 196 ? 30.030 28.441 41.959 1.00 29.24 196 LEU A O 1
ATOM 1465 N N . LYS A 1 197 ? 31.521 27.350 43.242 1.00 32.22 197 LYS A N 1
ATOM 1466 C CA . LYS A 1 197 ? 32.665 27.931 42.552 1.00 31.98 197 LYS A CA 1
ATOM 1467 C C . LYS A 1 197 ? 32.706 27.532 41.080 1.00 29.83 197 LYS A C 1
ATOM 1468 O O . LYS A 1 197 ? 33.031 28.351 40.220 1.00 28.47 197 LYS A O 1
ATOM 1474 N N . ARG A 1 198 ? 32.366 2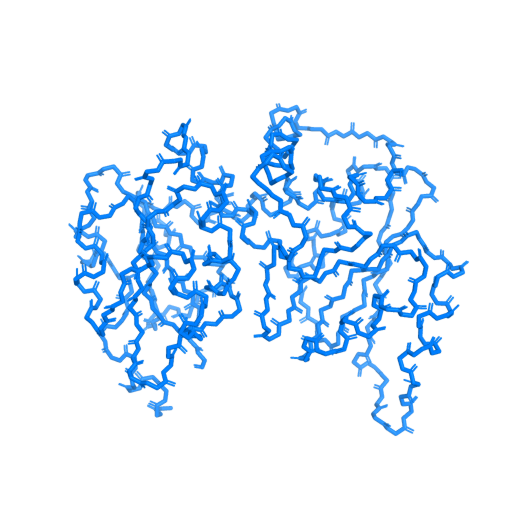6.283 40.781 1.00 28.87 198 ARG A N 1
ATOM 1475 C CA . ARG A 1 198 ? 32.381 25.834 39.395 1.00 29.74 198 ARG A CA 1
ATOM 1476 C C . ARG A 1 198 ? 31.299 26.517 38.559 1.00 29.01 198 ARG A C 1
ATOM 1477 O O . ARG A 1 198 ? 31.378 26.553 37.332 1.00 27.39 198 ARG A O 1
ATOM 1485 N N . ALA A 1 199 ? 30.293 27.068 39.228 1.00 28.99 199 ALA A N 1
ATOM 1486 C CA . ALA A 1 199 ? 29.220 27.771 38.538 1.00 29.19 199 ALA A CA 1
ATOM 1487 C C . ALA A 1 199 ? 29.516 29.260 38.654 1.00 28.59 199 ALA A C 1
ATOM 1488 O O . ALA A 1 199 ? 28.831 30.089 38.057 1.00 26.46 199 ALA A O 1
ATOM 1490 N N . ASN A 1 200 ? 30.559 29.585 39.416 1.00 30.72 200 ASN A N 1
ATOM 1491 C CA . ASN A 1 200 ? 30.939 30.977 39.652 1.00 30.71 200 ASN A CA 1
ATOM 1492 C C . ASN A 1 200 ? 29.688 31.698 40.131 1.00 28.83 200 ASN A C 1
ATOM 1493 O O . ASN A 1 200 ? 29.384 32.812 39.706 1.00 27.39 200 ASN A O 1
ATOM 1498 N N . ALA A 1 201 ? 28.967 31.037 41.027 1.00 28.29 201 ALA A N 1
ATOM 1499 C CA . ALA A 1 201 ? 27.722 31.563 41.565 1.00 27.79 201 ALA A CA 1
ATOM 1500 C C . ALA A 1 201 ? 27.908 32.579 42.677 1.00 27.61 201 ALA A C 1
ATOM 1501 O O . ALA A 1 201 ? 28.888 32.540 43.423 1.00 27.43 201 ALA A O 1
ATOM 1503 N N . PHE A 1 202 ? 26.953 33.496 42.772 1.00 26.75 202 PHE A N 1
ATOM 1504 C CA . PHE A 1 202 ? 26.965 34.501 43.822 1.00 27.28 202 PHE A CA 1
ATOM 1505 C C . PHE A 1 202 ? 26.255 33.845 44.998 1.00 26.74 202 PHE A C 1
ATOM 1506 O O . PHE A 1 202 ? 25.217 33.206 44.823 1.00 28.51 202 PHE A O 1
ATOM 1514 N N . PHE A 1 203 ? 26.823 33.974 46.189 1.00 25.64 203 PHE A N 1
ATOM 1515 C CA . PHE A 1 203 ? 26.206 33.403 47.374 1.00 23.61 203 PHE A CA 1
ATOM 1516 C C . PHE A 1 203 ? 26.071 34.460 48.450 1.00 24.05 203 PHE A C 1
ATOM 1517 O O . PHE A 1 203 ? 26.962 35.286 48.639 1.00 22.11 203 PHE A O 1
ATOM 1525 N N . THR A 1 204 ? 24.949 34.413 49.158 1.00 23.32 204 THR A N 1
ATOM 1526 C CA . THR A 1 204 ? 24.671 35.347 50.234 1.00 23.77 204 THR A CA 1
ATOM 1527 C C . THR A 1 204 ? 23.616 34.732 51.141 1.00 24.28 204 THR A C 1
ATOM 1528 O O . THR A 1 204 ? 22.924 33.789 50.753 1.00 24.83 204 THR A O 1
ATOM 1532 N N . HIS A 1 205 ? 23.508 35.256 52.354 1.00 22.40 205 HIS A N 1
ATOM 1533 C CA . HIS A 1 205 ? 22.526 34.764 53.306 1.00 22.34 205 HIS A CA 1
ATOM 1534 C C . HIS A 1 205 ? 21.291 35.664 53.282 1.00 22.52 205 HIS A C 1
ATOM 1535 O O . HIS A 1 205 ? 20.331 35.433 54.017 1.00 21.25 205 HIS A O 1
ATOM 1542 N N . ASP A 1 206 ? 21.318 36.685 52.427 1.00 23.17 206 ASP A N 1
ATOM 1543 C CA . ASP A 1 206 ? 20.204 37.629 52.314 1.00 23.25 206 ASP A CA 1
ATOM 1544 C C . ASP A 1 206 ? 19.409 37.418 51.025 1.00 22.05 206 ASP A C 1
ATOM 1545 O O . ASP A 1 206 ? 19.892 37.710 49.934 1.00 22.72 206 ASP A O 1
ATOM 1550 N N . PRO A 1 207 ? 18.165 36.926 51.142 1.00 21.73 207 PRO A N 1
ATOM 1551 C CA . PRO A 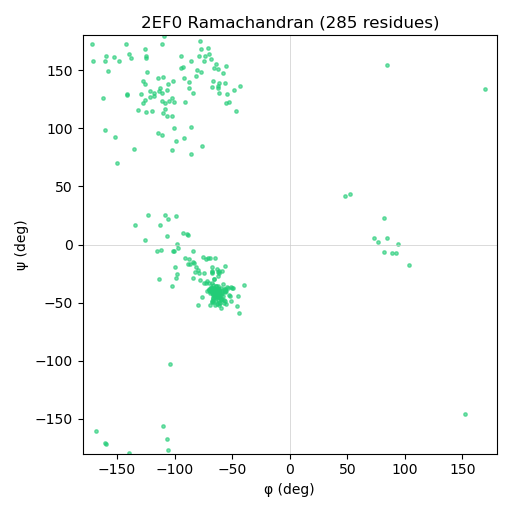1 207 ? 17.302 36.676 49.981 1.00 21.66 207 PRO A CA 1
ATOM 1552 C C . PRO A 1 207 ? 17.110 37.899 49.079 1.00 22.92 207 PRO A C 1
ATOM 1553 O O . PRO A 1 207 ? 17.027 37.770 47.855 1.00 20.44 207 PRO A O 1
ATOM 1557 N N . LYS A 1 208 ? 17.031 39.082 49.681 1.00 22.37 208 LYS A N 1
ATOM 1558 C CA . LYS A 1 208 ? 16.850 40.299 48.900 1.00 24.54 208 LYS A CA 1
ATOM 1559 C C . LYS A 1 208 ? 18.025 40.515 47.951 1.00 23.03 208 LYS A C 1
ATOM 1560 O O . LYS A 1 208 ? 17.832 40.866 46.793 1.00 23.08 208 LYS A O 1
ATOM 1566 N N . GLU A 1 209 ? 19.237 40.296 48.449 1.00 23.03 209 GLU A N 1
ATOM 1567 C CA . GLU A 1 209 ? 20.450 40.463 47.652 1.00 24.90 209 GLU A CA 1
ATOM 1568 C C . GLU A 1 209 ? 20.513 39.517 46.469 1.00 23.02 209 GLU A C 1
ATOM 1569 O O . GLU A 1 209 ? 20.928 39.900 45.378 1.00 24.22 209 GLU A O 1
ATOM 1575 N N . ALA A 1 210 ? 20.119 38.269 46.698 1.00 22.17 210 ALA A N 1
ATOM 1576 C CA . ALA A 1 210 ? 20.147 37.257 45.652 1.00 18.69 210 ALA A CA 1
ATOM 1577 C C . ALA A 1 210 ? 19.121 37.532 44.570 1.00 17.81 210 ALA A C 1
ATOM 1578 O O . ALA A 1 210 ? 19.403 37.376 43.386 1.00 14.77 210 ALA A O 1
ATOM 1580 N N . ALA A 1 211 ? 17.935 37.961 44.987 1.00 16.77 211 ALA A N 1
ATOM 1581 C CA . ALA A 1 211 ? 16.830 38.210 44.065 1.00 16.71 211 ALA A CA 1
ATOM 1582 C C . ALA A 1 211 ? 16.855 39.504 43.253 1.00 16.51 211 ALA A C 1
ATOM 1583 O O . ALA A 1 211 ? 16.343 39.544 42.133 1.00 15.71 211 ALA A O 1
ATOM 1585 N N . LEU A 1 212 ? 17.446 40.552 43.817 1.00 17.34 212 LEU A N 1
ATOM 1586 C CA . LEU A 1 212 ? 17.481 41.868 43.179 1.00 17.48 212 LEU A CA 1
ATOM 1587 C C . LEU A 1 212 ? 17.878 41.906 41.703 1.00 18.10 212 LEU A C 1
ATOM 1588 O O . LEU A 1 212 ? 19.010 41.583 41.340 1.00 17.35 212 LEU A O 1
ATOM 1593 N N . GLY A 1 213 ? 16.930 42.314 40.861 1.00 18.08 213 GLY A N 1
ATOM 1594 C CA . GLY A 1 213 ? 17.177 42.420 39.434 1.00 17.23 213 GLY A CA 1
ATOM 1595 C C . GLY A 1 213 ? 17.281 41.119 38.654 1.00 18.18 213 GLY A C 1
ATOM 1596 O O . GLY A 1 213 ? 17.587 41.141 37.465 1.00 17.11 213 GLY A O 1
ATOM 1597 N N . ALA A 1 214 ? 17.020 39.989 39.303 1.00 16.55 214 ALA A N 1
ATOM 1598 C CA . ALA A 1 214 ? 17.105 38.696 38.629 1.00 16.65 214 ALA A CA 1
ATOM 1599 C C . ALA A 1 214 ? 16.033 38.476 37.561 1.00 17.35 214 ALA A C 1
ATOM 1600 O O . ALA A 1 214 ? 14.994 39.145 37.552 1.00 16.70 214 ALA A O 1
ATOM 1602 N N . HIS A 1 215 ? 16.308 37.539 36.653 1.00 16.47 215 HIS A N 1
ATOM 1603 C CA . HIS A 1 215 ? 15.362 37.178 35.602 1.00 16.98 215 HIS A CA 1
ATOM 1604 C C . HIS A 1 215 ? 14.367 36.196 36.204 1.00 16.79 215 HIS A C 1
ATOM 1605 O O . HIS A 1 215 ? 13.257 36.031 35.701 1.00 19.07 215 HIS A O 1
ATOM 1612 N N . ALA A 1 216 ? 14.779 35.519 37.270 1.00 16.54 216 ALA A N 1
ATOM 1613 C CA . ALA A 1 216 ? 13.896 34.556 37.904 1.00 16.85 216 ALA A CA 1
ATOM 1614 C C . ALA A 1 216 ? 14.244 34.271 39.347 1.00 16.50 216 ALA A C 1
ATOM 1615 O O . ALA A 1 216 ? 15.402 34.342 39.759 1.00 18.28 216 ALA A O 1
ATOM 1617 N N . LEU A 1 217 ? 13.210 33.955 40.111 1.00 15.83 217 LEU A N 1
ATOM 1618 C CA . LEU A 1 217 ? 13.347 33.611 41.509 1.00 17.14 217 LEU A CA 1
ATOM 1619 C C . LEU A 1 217 ? 12.840 32.168 41.558 1.00 17.24 217 LEU A C 1
ATOM 1620 O O . LEU A 1 217 ? 11.771 31.852 41.030 1.00 17.79 217 LEU A O 1
ATOM 1625 N N . TYR A 1 218 ? 13.627 31.298 42.176 1.00 16.83 218 TYR A N 1
ATOM 1626 C CA . TYR A 1 218 ? 13.309 29.883 42.247 1.00 16.87 218 TYR A CA 1
ATOM 1627 C C . TYR A 1 218 ? 13.398 29.399 43.683 1.00 18.94 218 TYR A C 1
ATOM 1628 O O . TYR A 1 218 ? 14.386 29.659 44.373 1.00 18.04 218 TYR A O 1
ATOM 1637 N N . THR A 1 219 ? 12.356 28.716 44.141 1.00 19.46 219 THR A N 1
ATOM 1638 C CA . THR A 1 219 ? 12.383 28.147 45.476 1.00 20.03 219 THR A CA 1
ATOM 1639 C C . THR A 1 219 ? 11.757 26.763 45.435 1.00 19.95 219 THR A C 1
ATOM 1640 O O . THR A 1 219 ? 11.344 26.283 44.377 1.00 19.39 219 THR A O 1
ATOM 1644 N N . ASP A 1 220 ? 11.697 26.124 46.591 1.00 22.58 220 ASP A N 1
ATOM 1645 C CA . ASP A 1 220 ? 11.166 24.778 46.693 1.00 26.26 220 ASP A CA 1
ATOM 1646 C C . ASP A 1 220 ? 11.070 24.489 48.183 1.00 25.37 220 ASP A C 1
ATOM 1647 O O . ASP A 1 220 ? 11.527 25.296 49.005 1.00 25.62 220 ASP A O 1
ATOM 1652 N N . VAL A 1 221 ? 10.462 23.362 48.540 1.00 25.83 221 VAL A N 1
ATOM 1653 C CA . VAL A 1 221 ? 10.292 23.055 49.956 1.00 25.11 221 VAL A CA 1
ATOM 1654 C C . VAL A 1 221 ? 11.579 23.063 50.753 1.00 24.95 221 VAL A C 1
ATOM 1655 O O . VAL A 1 221 ? 12.654 22.794 50.233 1.00 25.60 221 VAL A O 1
ATOM 1659 N N . TRP A 1 222 ? 11.441 23.327 52.046 1.00 24.16 222 TRP A N 1
ATOM 1660 C CA . TRP A 1 222 ? 12.593 23.385 52.917 1.00 26.06 222 TRP A CA 1
ATOM 1661 C C . TRP A 1 222 ? 12.830 22.094 53.596 1.00 27.69 222 TRP A C 1
ATOM 1662 O O . TRP A 1 222 ? 11.906 21.381 53.858 1.00 27.29 222 TRP A O 1
ATOM 1673 N N . THR A 1 223 ? 14.073 21.809 53.934 1.00 28.03 223 THR A N 1
ATOM 1674 C CA . THR A 1 223 ? 14.352 20.586 54.657 1.00 29.29 223 THR A CA 1
ATOM 1675 C C . THR A 1 223 ? 15.687 20.689 55.346 1.00 30.24 223 THR A C 1
ATOM 1676 O O . THR A 1 223 ? 16.292 21.734 55.344 1.00 29.68 223 THR A O 1
ATOM 1678 N N . GLU A 1 232 ? 10.194 23.045 63.809 1.00 37.51 232 GLU A N 1
ATOM 1679 C CA . GLU A 1 232 ? 10.170 24.405 64.335 1.00 36.86 232 GLU A CA 1
ATOM 1680 C C . GLU A 1 232 ? 11.557 25.027 64.235 1.00 37.32 232 GLU A C 1
ATOM 1681 O O . GLU A 1 232 ? 11.693 26.231 64.007 1.00 37.57 232 GLU A O 1
ATOM 1687 N N . LYS A 1 233 ? 12.585 24.201 64.412 1.00 37.07 233 LYS A N 1
ATOM 1688 C CA . LYS A 1 233 ? 13.963 24.667 64.315 1.00 36.36 233 LYS A CA 1
ATOM 1689 C C . LYS A 1 233 ? 14.232 25.062 62.867 1.00 35.34 233 LYS A C 1
ATOM 1690 O O . LYS A 1 233 ? 14.748 26.145 62.588 1.00 34.02 233 LYS A O 1
ATOM 1696 N N . ARG A 1 234 ? 13.869 24.172 61.950 1.00 34.34 234 ARG A N 1
ATOM 1697 C CA . ARG A 1 234 ? 14.063 24.406 60.525 1.00 34.11 234 ARG A CA 1
ATOM 1698 C C . ARG A 1 234 ? 13.327 25.656 60.064 1.00 34.94 234 ARG A C 1
ATOM 1699 O O . ARG A 1 234 ? 13.918 26.556 59.471 1.00 35.26 234 ARG A O 1
ATOM 1707 N N . LEU A 1 235 ? 12.030 25.699 60.342 1.00 35.06 235 LEU A N 1
ATOM 1708 C CA . LEU A 1 235 ? 11.194 26.821 59.951 1.00 36.16 235 LEU A CA 1
ATOM 1709 C C . LEU A 1 235 ? 11.707 28.134 60.533 1.00 36.28 235 LEU A C 1
ATOM 1710 O O . LEU A 1 235 ? 11.603 29.185 59.900 1.00 35.76 235 LEU A O 1
ATOM 1715 N N . ARG A 1 236 ? 12.274 28.074 61.733 1.00 35.99 236 ARG A N 1
ATOM 1716 C CA . ARG A 1 236 ? 12.801 29.275 62.362 1.00 35.09 236 ARG A CA 1
ATOM 1717 C C . ARG A 1 236 ? 14.054 29.749 61.625 1.00 33.08 236 ARG A C 1
ATOM 1718 O O . ARG A 1 236 ? 14.263 30.947 61.463 1.00 33.27 236 ARG A O 1
ATOM 1726 N N . ASP A 1 237 ? 14.883 28.810 61.175 1.00 32.13 237 ASP A N 1
ATOM 1727 C CA . ASP A 1 237 ? 16.107 29.157 60.446 1.00 31.99 237 ASP A CA 1
ATOM 1728 C C . ASP A 1 237 ? 15.808 29.809 59.099 1.00 30.93 237 ASP A C 1
ATOM 1729 O O . ASP A 1 237 ? 16.588 30.624 58.613 1.00 31.33 237 ASP A O 1
ATOM 1734 N N . PHE A 1 238 ? 14.679 29.446 58.500 1.00 30.33 238 PHE A N 1
ATOM 1735 C CA . PHE A 1 238 ? 14.299 29.986 57.198 1.00 30.75 238 PHE A CA 1
ATOM 1736 C C . PHE A 1 238 ? 13.478 31.272 57.261 1.00 32.33 238 PHE A C 1
ATOM 1737 O O . PHE A 1 238 ? 12.966 31.732 56.239 1.00 32.07 238 PHE A O 1
ATOM 1745 N N . GLN A 1 239 ? 13.358 31.857 58.450 1.00 32.50 239 GLN A N 1
ATOM 1746 C CA . GLN A 1 239 ? 12.598 33.096 58.594 1.00 33.14 239 GLN A CA 1
ATOM 1747 C C . GLN A 1 239 ? 13.093 34.140 57.599 1.00 31.47 239 GLN A C 1
ATOM 1748 O O . GLN A 1 239 ? 14.273 34.486 57.590 1.00 30.97 239 GLN A O 1
ATOM 1754 N N . GLY A 1 240 ? 12.185 34.628 56.759 1.00 30.35 240 GLY A N 1
ATOM 1755 C CA . GLY A 1 240 ? 12.542 35.634 55.777 1.00 29.50 240 GLY A CA 1
ATOM 1756 C C . GLY A 1 240 ? 12.910 35.109 54.398 1.00 29.33 240 GLY A C 1
ATOM 1757 O O . GLY A 1 240 ? 13.235 35.895 53.509 1.00 29.61 240 GLY A O 1
ATOM 1758 N N . PHE A 1 241 ? 12.863 33.794 54.207 1.00 27.64 241 PHE A N 1
ATOM 1759 C CA . PHE A 1 241 ? 13.204 33.202 52.914 1.00 26.94 241 PHE A CA 1
ATOM 1760 C C . PHE A 1 241 ? 11.979 32.911 52.047 1.00 26.89 241 PHE A C 1
ATOM 1761 O O . PHE A 1 241 ? 12.100 32.453 50.909 1.00 26.83 241 PHE A O 1
ATOM 1769 N N . GLN A 1 242 ? 10.795 33.172 52.586 1.00 26.90 242 GLN A N 1
ATOM 1770 C CA . GLN A 1 242 ? 9.572 32.935 51.838 1.00 25.48 242 GLN A CA 1
ATOM 1771 C C . GLN A 1 242 ? 9.522 33.794 50.578 1.00 25.07 242 GLN A C 1
ATOM 1772 O O . GLN A 1 242 ? 9.747 35.007 50.630 1.00 22.92 242 GLN A O 1
ATOM 1778 N N . VAL A 1 243 ? 9.236 33.159 49.447 1.00 23.21 243 VAL A N 1
ATOM 1779 C CA . VAL A 1 243 ? 9.127 33.878 48.184 1.00 23.53 243 VAL A CA 1
ATOM 1780 C C . VAL A 1 243 ? 7.664 34.271 47.989 1.00 23.88 243 VAL A C 1
ATOM 1781 O O . VAL A 1 243 ? 6.866 33.513 47.438 1.00 23.61 243 VAL A O 1
ATOM 1785 N N . ASN A 1 244 ? 7.321 35.462 48.463 1.00 24.77 244 ASN A N 1
ATOM 1786 C CA . ASN A 1 244 ? 5.960 35.971 48.362 1.00 25.30 244 ASN A CA 1
ATOM 1787 C C . ASN A 1 244 ? 5.874 37.113 47.357 1.00 24.30 244 ASN A C 1
ATOM 1788 O O . ASN A 1 244 ? 6.876 37.501 46.759 1.00 22.82 244 ASN A O 1
ATOM 1793 N N . GLY A 1 245 ? 4.669 37.645 47.180 1.00 24.73 245 GLY A N 1
ATOM 1794 C CA . GLY A 1 245 ? 4.471 38.742 46.250 1.00 26.05 245 GLY A CA 1
ATOM 1795 C C . GLY A 1 245 ? 5.466 39.877 46.440 1.00 26.52 245 GLY A C 1
ATOM 1796 O O . GLY A 1 245 ? 5.918 40.482 45.471 1.00 26.92 245 GLY A O 1
ATOM 1797 N N . GLU A 1 246 ? 5.813 40.167 47.690 1.00 27.14 246 GLU A N 1
ATOM 1798 C CA . GLU A 1 246 ? 6.756 41.238 47.986 1.00 27.75 246 GLU A CA 1
ATOM 1799 C C . GLU A 1 246 ? 8.169 40.939 47.488 1.00 26.35 246 GLU A C 1
ATOM 1800 O O . GLU A 1 246 ? 8.812 41.795 46.879 1.00 25.33 246 GLU A O 1
ATOM 1806 N N . LEU A 1 247 ? 8.661 39.729 47.735 1.00 23.68 247 LEU A N 1
ATOM 1807 C CA . LEU A 1 247 ? 10.007 39.395 47.287 1.00 22.23 247 LEU A CA 1
ATOM 1808 C C . LEU A 1 247 ? 10.089 39.363 45.762 1.00 20.62 247 LEU A C 1
ATOM 1809 O O . LEU A 1 247 ? 11.112 39.731 45.180 1.00 20.72 247 LEU A O 1
ATOM 1814 N N . LEU A 1 248 ? 9.012 38.923 45.119 1.00 19.22 248 LEU A N 1
ATOM 1815 C CA . LEU A 1 248 ? 8.975 38.847 43.663 1.00 19.16 248 LEU A CA 1
ATOM 1816 C C . LEU A 1 248 ? 9.124 40.232 43.046 1.00 18.97 248 LEU A C 1
ATOM 1817 O O . LEU A 1 248 ? 9.552 40.362 41.903 1.00 17.19 248 LEU A O 1
ATOM 1822 N N . LYS A 1 249 ? 8.782 41.264 43.814 1.00 20.08 249 LYS A N 1
ATOM 1823 C CA . LYS A 1 249 ? 8.894 42.641 43.341 1.00 21.72 249 LYS A CA 1
ATOM 1824 C C . LYS A 1 249 ? 10.351 43.087 43.181 1.00 21.84 249 LYS A C 1
ATOM 1825 O O . LYS A 1 249 ? 10.619 44.148 42.607 1.00 21.23 249 LYS A O 1
ATOM 1831 N N . LEU A 1 250 ? 11.290 42.294 43.691 1.00 20.53 250 LEU A N 1
ATOM 1832 C CA . LEU A 1 250 ? 12.707 42.652 43.586 1.00 19.82 250 LEU A CA 1
ATOM 1833 C C . LEU A 1 250 ? 13.329 42.247 42.250 1.00 18.83 250 LEU A C 1
ATOM 1834 O O . LEU A 1 250 ? 14.411 42.717 41.890 1.00 18.70 250 LEU A O 1
ATOM 1839 N N . LEU A 1 251 ? 12.637 41.373 41.523 1.00 18.69 251 LEU A N 1
ATOM 1840 C CA . LEU A 1 251 ? 13.100 40.897 40.225 1.00 18.85 251 LEU A CA 1
ATOM 1841 C C . LEU A 1 251 ? 13.000 42.017 39.198 1.00 19.58 251 LEU A C 1
ATOM 1842 O O . LEU A 1 251 ? 12.393 43.057 39.457 1.00 20.38 251 LEU A O 1
ATOM 1847 N N . ARG A 1 252 ? 13.597 41.811 38.031 1.00 18.69 252 ARG A N 1
ATOM 1848 C CA . ARG A 1 252 ? 13.488 42.809 36.988 1.00 20.28 252 ARG A CA 1
ATOM 1849 C C . ARG A 1 252 ? 12.049 42.656 36.494 1.00 21.15 252 ARG A C 1
ATOM 1850 O O . ARG A 1 252 ? 11.405 41.638 36.765 1.00 20.51 252 ARG A O 1
ATOM 1858 N N . PRO A 1 253 ? 11.519 43.665 35.785 1.00 21.75 253 PRO A N 1
ATOM 1859 C CA . PRO A 1 253 ? 10.147 43.641 35.269 1.00 22.06 253 PRO A CA 1
ATOM 1860 C C . PRO A 1 253 ? 9.692 42.353 34.592 1.00 22.10 253 PRO A C 1
ATOM 1861 O O . PRO A 1 253 ? 8.588 41.882 34.845 1.00 22.02 253 PRO A O 1
ATOM 1865 N N . GLU A 1 254 ? 10.536 41.782 33.739 1.00 22.12 254 GLU A N 1
ATOM 1866 C CA . GLU A 1 254 ? 10.170 40.559 33.025 1.00 23.18 254 GLU A CA 1
ATOM 1867 C C . GLU A 1 254 ? 10.508 39.265 33.783 1.00 21.95 254 GLU A C 1
ATOM 1868 O O . GLU A 1 254 ? 10.385 38.168 33.234 1.00 22.44 254 GLU A O 1
ATOM 1874 N N . GLY A 1 255 ? 10.922 39.395 35.041 1.00 20.88 255 GLY A N 1
ATOM 1875 C CA . GLY A 1 255 ? 11.280 38.230 35.836 1.00 19.44 255 GLY A CA 1
ATOM 1876 C C . GLY A 1 255 ? 10.127 37.287 36.138 1.00 19.47 255 GLY A C 1
ATOM 1877 O O . GLY A 1 255 ? 8.975 37.710 36.216 1.00 17.49 255 GLY A O 1
ATOM 1878 N N . VAL A 1 256 ? 10.433 36.003 36.315 1.00 19.54 256 VAL A N 1
ATOM 1879 C CA . VAL A 1 256 ? 9.397 35.013 36.603 1.00 17.76 256 VAL A CA 1
ATOM 1880 C C . VAL A 1 256 ? 9.672 34.204 37.868 1.00 17.78 256 VAL A C 1
ATOM 1881 O O . VAL A 1 256 ? 10.775 34.244 38.426 1.00 16.53 256 VAL A O 1
ATOM 1885 N N . PHE A 1 257 ? 8.657 33.464 38.311 1.00 16.08 257 PHE A N 1
ATOM 1886 C CA . PHE A 1 257 ? 8.759 32.655 39.520 1.00 14.39 257 PHE A CA 1
ATOM 1887 C C . PHE A 1 257 ? 8.681 31.162 39.204 1.00 14.51 257 PHE A C 1
ATOM 1888 O O . PHE A 1 257 ? 7.815 30.719 38.452 1.00 12.53 257 PHE A O 1
ATOM 1896 N N . LEU A 1 258 ? 9.612 30.399 39.771 1.00 14.22 258 LEU A N 1
ATOM 1897 C CA . LEU A 1 258 ? 9.665 28.954 39.573 1.00 14.63 258 LEU A CA 1
ATOM 1898 C C . LEU A 1 258 ? 9.615 28.275 40.935 1.00 15.13 258 LEU A C 1
ATOM 1899 O O . LEU A 1 258 ? 10.109 28.823 41.926 1.00 15.66 258 LEU A O 1
ATOM 1904 N N . HIS A 1 259 ? 9.024 27.085 40.971 1.00 14.59 259 HIS A N 1
ATOM 1905 C CA . HIS A 1 259 ? 8.901 26.311 42.203 1.00 17.17 259 HIS A CA 1
ATOM 1906 C C . HIS A 1 259 ? 8.604 24.857 41.803 1.00 18.71 259 HIS A C 1
ATOM 1907 O O . HIS A 1 259 ? 7.669 24.584 41.046 1.00 18.10 259 HIS A O 1
ATOM 1914 N N . CYS A 1 260 ? 9.426 23.947 42.318 1.00 19.31 260 CYS A N 1
ATOM 1915 C CA . CYS A 1 260 ? 9.309 22.515 42.035 1.00 22.71 260 CYS A CA 1
ATOM 1916 C C . CYS A 1 260 ? 7.929 21.948 42.250 1.00 21.09 260 CYS A C 1
ATOM 1917 O O . CYS A 1 260 ? 7.411 21.237 41.397 1.00 23.71 260 CYS A O 1
ATOM 1920 N N . LEU A 1 261 ? 7.360 22.265 43.408 1.00 22.22 261 LEU A N 1
ATOM 1921 C CA . LEU A 1 261 ? 6.058 21.767 43.849 1.00 22.46 261 LEU A CA 1
ATOM 1922 C C . LEU A 1 261 ? 6.295 20.394 44.496 1.00 23.21 261 LEU A C 1
ATOM 1923 O O . LEU A 1 261 ? 7.287 19.727 44.207 1.00 23.03 261 LEU A O 1
ATOM 1928 N N . PRO A 1 262 ? 5.408 19.983 45.414 1.00 22.67 262 PRO A N 1
ATOM 1929 C CA . PRO A 1 262 ? 4.259 20.801 45.792 1.00 22.30 262 PRO A CA 1
ATOM 1930 C C . PRO A 1 262 ? 4.726 21.879 46.754 1.00 22.49 262 PRO A C 1
ATOM 1931 O O . PRO A 1 262 ? 5.809 21.772 47.329 1.00 20.26 262 PRO A O 1
ATOM 1935 N N . ALA A 1 263 ? 3.915 22.918 46.906 1.00 23.15 263 ALA A N 1
ATOM 1936 C CA . ALA A 1 263 ? 4.255 24.035 47.769 1.00 24.26 263 ALA A CA 1
ATOM 1937 C C . ALA A 1 263 ? 3.742 23.893 49.193 1.00 25.23 263 ALA A C 1
ATOM 1938 O O . ALA A 1 263 ? 2.661 23.362 49.426 1.00 26.88 263 ALA A O 1
ATOM 1940 N N . HIS A 1 264 ? 4.537 24.363 50.147 1.00 24.04 264 HIS A N 1
ATOM 1941 C CA . HIS A 1 264 ? 4.134 24.355 51.544 1.00 24.74 264 HIS A CA 1
ATOM 1942 C C . HIS A 1 264 ? 3.741 25.806 51.784 1.00 23.48 264 HIS A C 1
ATOM 1943 O O . HIS A 1 264 ? 4.532 26.607 52.290 1.00 22.49 264 HIS A O 1
ATOM 1950 N N . TYR A 1 265 ? 2.519 26.140 51.376 1.00 21.84 265 TYR A N 1
ATOM 1951 C CA . TYR A 1 265 ? 2.002 27.495 51.498 1.00 21.02 265 TYR A CA 1
ATOM 1952 C C . TYR A 1 265 ? 2.082 28.005 52.928 1.00 20.92 265 TYR A C 1
ATOM 1953 O O . TYR A 1 265 ? 1.651 27.335 53.867 1.00 18.97 265 TYR A O 1
ATOM 1962 N N . GLY A 1 266 ? 2.647 29.197 53.080 1.00 21.13 266 GLY A N 1
ATOM 1963 C CA . GLY A 1 266 ? 2.817 29.774 54.400 1.00 22.55 266 GLY A CA 1
ATOM 1964 C C . GLY A 1 266 ? 4.279 29.605 54.765 1.00 23.52 266 GLY A C 1
ATOM 1965 O O . GLY A 1 266 ? 4.788 30.261 55.675 1.00 24.82 266 GLY A O 1
ATOM 1966 N N . GLU A 1 267 ? 4.958 28.712 54.049 1.00 23.63 267 GLU A N 1
ATOM 1967 C CA . GLU A 1 267 ? 6.374 28.473 54.288 1.00 23.72 267 GLU A CA 1
ATOM 1968 C C . GLU A 1 267 ? 7.254 29.121 53.218 1.00 24.31 267 GLU A C 1
ATOM 1969 O O . GLU A 1 267 ? 7.448 30.339 53.242 1.00 25.87 267 GLU A O 1
ATOM 1975 N N . GLU A 1 268 ? 7.770 28.338 52.271 1.00 23.01 268 GLU A N 1
ATOM 1976 C CA . GLU A 1 268 ? 8.653 28.907 51.254 1.00 23.23 268 GLU A CA 1
ATOM 1977 C C . GLU A 1 268 ? 7.986 29.778 50.193 1.00 22.28 268 GLU A C 1
ATOM 1978 O O . GLU A 1 268 ? 8.674 30.478 49.445 1.00 21.54 268 GLU A O 1
ATOM 1984 N N . THR A 1 269 ? 6.658 29.748 50.127 1.00 20.73 269 THR A N 1
ATOM 1985 C CA . THR A 1 269 ? 5.940 30.567 49.156 1.00 20.21 269 THR A CA 1
ATOM 1986 C C . THR A 1 269 ? 4.478 30.755 49.557 1.00 20.07 269 THR A C 1
ATOM 1987 O O . THR A 1 269 ? 4.086 30.400 50.667 1.00 20.30 269 THR A O 1
ATOM 1991 N N . THR A 1 270 ? 3.683 31.330 48.654 1.00 20.43 270 THR A N 1
ATOM 1992 C CA . THR A 1 270 ? 2.263 31.573 48.900 1.00 19.71 270 THR A CA 1
ATOM 1993 C C . THR A 1 270 ? 1.470 31.255 47.636 1.00 21.54 270 THR A C 1
ATOM 1994 O O . THR A 1 270 ? 2.044 31.149 46.549 1.00 20.55 270 THR A O 1
ATOM 1998 N N . GLU A 1 271 ? 0.155 31.103 47.773 1.00 22.62 271 GLU A N 1
ATOM 1999 C CA . GLU A 1 271 ? -0.684 30.799 46.618 1.00 23.47 271 GLU A CA 1
ATOM 2000 C C . GLU A 1 271 ? -0.654 31.944 45.614 1.00 22.87 271 GLU A C 1
ATOM 2001 O O . GLU A 1 271 ? -0.692 31.724 44.405 1.00 22.68 271 GLU A O 1
ATOM 2007 N N . GLU A 1 272 ? -0.580 33.167 46.125 1.00 21.19 272 GLU A N 1
ATOM 2008 C CA . GLU A 1 272 ? -0.529 34.352 45.279 1.00 22.00 272 GLU A CA 1
ATOM 2009 C C . GLU A 1 272 ? 0.645 34.249 44.315 1.00 21.03 272 GLU A C 1
ATOM 2010 O O . GLU A 1 272 ? 0.509 34.474 43.109 1.00 19.14 272 GLU A O 1
ATOM 2016 N N . ALA A 1 273 ? 1.803 33.913 44.870 1.00 18.60 273 ALA A N 1
ATOM 2017 C CA . ALA A 1 273 ? 3.022 33.783 44.089 1.00 18.85 273 ALA A CA 1
ATOM 2018 C C . ALA A 1 273 ? 2.934 32.669 43.056 1.00 16.78 273 ALA A C 1
ATOM 2019 O O . ALA A 1 273 ? 3.207 32.898 41.880 1.00 17.14 273 ALA A O 1
ATOM 2021 N N . VAL A 1 274 ? 2.539 31.473 43.495 1.00 16.89 274 VAL A N 1
ATOM 2022 C CA . VAL A 1 274 ? 2.444 30.314 42.603 1.00 15.83 274 VAL A CA 1
ATOM 2023 C C . VAL A 1 274 ? 1.437 30.470 41.467 1.00 16.81 274 VAL A C 1
ATOM 2024 O O . VAL A 1 274 ? 1.671 29.989 40.356 1.00 14.43 274 VAL A O 1
ATOM 2028 N N . HIS A 1 275 ? 0.323 31.145 41.732 1.00 16.59 275 HIS A N 1
ATOM 2029 C CA . HIS A 1 275 ? -0.693 31.335 40.699 1.00 15.96 275 HIS A CA 1
ATOM 2030 C C . HIS A 1 275 ? -0.744 32.764 40.152 1.00 16.45 275 HIS A C 1
ATOM 2031 O O . HIS A 1 275 ? -1.636 33.100 39.373 1.00 16.05 275 HIS A O 1
ATOM 2038 N N . GLY A 1 276 ? 0.220 33.590 40.556 1.00 17.43 276 GLY A N 1
ATOM 2039 C CA . GLY A 1 276 ? 0.274 34.975 40.112 1.00 17.77 276 GLY A CA 1
ATOM 2040 C C . GLY A 1 276 ? 0.817 35.182 38.706 1.00 18.40 276 GLY A C 1
ATOM 2041 O O . GLY A 1 276 ? 1.267 34.239 38.064 1.00 18.69 276 GLY A O 1
ATOM 2042 N N . PRO A 1 277 ? 0.798 36.424 38.202 1.00 18.95 277 PRO A N 1
ATOM 2043 C CA . PRO A 1 277 ? 1.288 36.739 36.856 1.00 19.02 277 PRO A CA 1
ATOM 2044 C C . PRO A 1 277 ? 2.767 36.453 36.563 1.00 18.67 277 PRO A C 1
ATOM 2045 O O . PRO A 1 277 ? 3.141 36.285 35.404 1.00 18.32 277 PRO A O 1
ATOM 2049 N N . ARG A 1 278 ? 3.601 36.392 37.598 1.00 17.78 278 ARG A N 1
ATOM 2050 C CA . ARG A 1 278 ? 5.025 36.108 37.406 1.00 19.62 278 ARG A CA 1
ATOM 2051 C C . ARG A 1 278 ? 5.318 34.612 37.370 1.00 17.56 278 ARG A C 1
ATOM 2052 O O . ARG A 1 278 ? 6.386 34.184 36.931 1.00 17.25 278 ARG A O 1
ATOM 2060 N N . SER A 1 279 ? 4.363 33.822 37.840 1.00 17.27 279 SER A N 1
ATOM 2061 C CA . SER A 1 279 ? 4.531 32.379 37.899 1.00 16.54 279 SER A CA 1
ATOM 2062 C C . SER A 1 279 ? 4.622 31.649 36.565 1.00 14.59 279 SER A C 1
ATOM 2063 O O . SER A 1 279 ? 3.912 31.963 35.614 1.00 14.70 279 SER A O 1
ATOM 2066 N N . ARG A 1 280 ? 5.509 30.661 36.518 1.00 14.02 280 ARG A N 1
ATOM 2067 C CA . ARG A 1 280 ? 5.679 29.813 35.345 1.00 13.72 280 ARG A CA 1
ATOM 2068 C C . ARG A 1 280 ? 5.746 28.397 35.906 1.00 14.24 280 ARG A C 1
ATOM 2069 O O . ARG A 1 280 ? 6.183 27.465 35.235 1.00 16.18 280 ARG A O 1
ATOM 2077 N N . VAL A 1 281 ? 5.303 28.264 37.154 1.00 12.93 281 VAL A N 1
ATOM 2078 C CA . VAL A 1 281 ? 5.309 26.995 37.877 1.00 13.07 281 VAL A CA 1
ATOM 2079 C C . VAL A 1 281 ? 4.664 25.829 37.135 1.00 12.83 281 VAL A C 1
ATOM 2080 O O . VAL A 1 281 ? 5.217 24.723 37.104 1.00 13.41 281 VAL A O 1
ATOM 2084 N N . PHE A 1 282 ? 3.510 26.060 36.521 1.00 11.03 282 PHE A N 1
ATOM 2085 C CA . PHE A 1 282 ? 2.847 24.968 35.832 1.00 11.64 282 PHE A CA 1
ATOM 2086 C C . PHE A 1 282 ? 3.419 24.630 34.466 1.00 10.99 282 PHE A C 1
ATOM 2087 O O . PHE A 1 282 ? 3.286 23.491 34.001 1.00 11.78 282 PHE A O 1
ATOM 2095 N N . ASP A 1 283 ? 4.064 25.602 33.824 1.00 11.18 283 ASP A N 1
ATOM 2096 C CA . ASP A 1 283 ? 4.713 25.330 32.543 1.00 12.84 283 ASP A CA 1
ATOM 2097 C C . ASP A 1 283 ? 5.927 24.484 32.929 1.00 13.51 283 ASP A C 1
ATOM 2098 O O . ASP A 1 283 ? 6.287 23.530 32.243 1.00 13.39 283 ASP A O 1
ATOM 2103 N N . GLN A 1 284 ? 6.552 24.878 34.037 1.00 12.53 284 GLN A N 1
ATOM 2104 C CA . GLN A 1 284 ? 7.730 24.212 34.589 1.00 12.69 284 GLN A CA 1
ATOM 2105 C C . GLN A 1 284 ? 7.385 22.751 34.884 1.00 13.80 284 GLN A C 1
ATOM 2106 O O . GLN A 1 284 ? 8.175 21.838 34.628 1.00 10.91 284 GLN A O 1
ATOM 2112 N N . ALA A 1 285 ? 6.190 22.544 35.427 1.00 12.30 285 ALA A N 1
ATOM 2113 C CA . ALA A 1 285 ? 5.709 21.207 35.742 1.00 11.66 285 ALA A CA 1
ATOM 2114 C C . ALA A 1 285 ? 5.538 20.424 34.438 1.00 11.56 285 ALA A C 1
ATOM 2115 O O . ALA A 1 285 ? 6.067 19.317 34.284 1.00 12.57 285 ALA A O 1
ATOM 2117 N N . GLU A 1 286 ? 4.814 21.013 33.492 1.00 11.20 286 GLU A N 1
ATOM 2118 C CA . GLU A 1 286 ? 4.581 20.363 32.210 1.00 12.44 286 GLU A CA 1
ATOM 2119 C C . GLU A 1 286 ? 5.910 20.022 31.534 1.00 13.44 286 GLU A C 1
ATOM 2120 O O . GLU A 1 286 ? 6.046 18.974 30.903 1.00 12.70 286 GLU A O 1
ATOM 2126 N N . ASN A 1 287 ? 6.894 20.907 31.666 1.00 12.53 287 ASN A N 1
ATOM 2127 C CA . ASN A 1 287 ? 8.176 20.654 31.029 1.00 13.25 287 ASN A CA 1
ATOM 2128 C C . ASN A 1 287 ? 8.936 19.449 31.555 1.00 14.34 287 ASN A C 1
ATOM 2129 O O . ASN A 1 287 ? 9.916 19.017 30.950 1.00 12.80 287 ASN A O 1
ATOM 2134 N N . ARG A 1 288 ? 8.481 18.893 32.675 1.00 15.43 288 ARG A N 1
ATOM 2135 C CA . ARG A 1 288 ? 9.115 17.696 33.204 1.00 15.28 288 ARG A CA 1
ATOM 2136 C C . ARG A 1 288 ? 8.745 16.536 32.272 1.00 15.07 288 ARG A C 1
ATOM 2137 O O . ARG A 1 288 ? 9.527 15.590 32.087 1.00 13.59 288 ARG A O 1
ATOM 2145 N N . LEU A 1 289 ? 7.558 16.618 31.672 1.00 13.12 289 LEU A N 1
ATOM 2146 C CA . LEU A 1 289 ? 7.108 15.578 30.748 1.00 13.47 289 LEU A CA 1
ATOM 2147 C C . LEU A 1 289 ? 7.942 15.611 29.472 1.00 12.74 289 LEU A C 1
ATOM 2148 O O . LEU A 1 289 ? 8.479 14.598 29.047 1.00 11.71 289 LEU A O 1
ATOM 2153 N N . HIS A 1 290 ? 8.043 16.788 28.867 1.00 12.44 290 HIS A N 1
ATOM 2154 C CA . HIS A 1 290 ? 8.791 16.937 27.627 1.00 13.71 290 HIS A CA 1
ATOM 2155 C C . HIS A 1 290 ? 10.267 16.581 27.764 1.00 13.03 290 HIS A C 1
ATOM 2156 O O . HIS A 1 290 ? 10.836 15.948 26.871 1.00 13.43 290 HIS A O 1
ATOM 2163 N N . THR A 1 291 ? 10.885 16.958 28.879 1.00 11.87 291 THR A N 1
ATOM 2164 C CA . THR A 1 291 ? 12.291 16.636 29.076 1.00 12.02 291 THR A CA 1
ATOM 2165 C C . THR A 1 291 ? 12.482 15.154 29.403 1.00 13.85 291 THR A C 1
ATOM 2166 O O . THR A 1 291 ? 13.491 14.553 29.013 1.00 13.64 291 THR A O 1
ATOM 2170 N N . ALA A 1 292 ? 11.517 14.554 30.100 1.00 11.68 292 ALA A N 1
ATOM 2171 C CA . ALA A 1 292 ? 11.608 13.126 30.417 1.00 12.02 292 ALA A CA 1
ATOM 2172 C C . ALA A 1 292 ? 11.523 12.348 29.102 1.00 12.60 292 ALA A C 1
ATOM 2173 O O . ALA A 1 292 ? 12.243 11.372 28.894 1.00 13.50 292 ALA A O 1
ATOM 2175 N N . LYS A 1 293 ? 10.638 12.782 28.210 1.00 12.78 293 LYS A N 1
ATOM 2176 C CA . LYS A 1 293 ? 10.510 12.117 26.917 1.00 11.48 293 LYS A CA 1
ATOM 2177 C C . LYS A 1 293 ? 11.829 12.241 26.144 1.00 12.44 293 LYS A C 1
ATOM 2178 O O . LYS A 1 293 ? 12.282 11.284 25.507 1.00 11.36 293 LYS A O 1
ATOM 2184 N N . ALA A 1 294 ? 12.457 13.412 26.220 1.00 10.93 294 ALA A N 1
ATOM 2185 C CA . ALA A 1 294 ? 13.727 13.633 25.530 1.00 11.95 294 ALA A CA 1
ATOM 2186 C C . ALA A 1 294 ? 14.801 12.685 26.067 1.00 12.59 294 ALA A C 1
ATOM 2187 O O . ALA A 1 294 ? 15.512 12.028 25.299 1.00 11.65 294 ALA A O 1
ATOM 2189 N N . VAL A 1 295 ? 14.904 12.616 27.390 1.00 11.30 295 VAL A N 1
ATOM 2190 C CA . VAL A 1 295 ? 15.877 11.754 28.051 1.00 12.31 295 VAL A CA 1
ATOM 2191 C C . VAL A 1 295 ? 15.657 10.281 27.736 1.00 12.64 295 VAL A C 1
ATOM 2192 O O . VAL A 1 295 ? 16.589 9.580 27.354 1.00 12.51 295 VAL A O 1
ATOM 2196 N N . LEU A 1 296 ? 14.421 9.820 27.904 1.00 13.32 296 LEU A N 1
ATOM 2197 C CA . LEU A 1 296 ? 14.079 8.422 27.655 1.00 14.75 296 LEU A CA 1
ATOM 2198 C C . LEU A 1 296 ? 14.310 8.004 26.211 1.00 15.50 296 LEU A C 1
ATOM 2199 O O . LEU A 1 296 ? 14.815 6.910 25.944 1.00 15.32 296 LEU A O 1
ATOM 2204 N N . LEU A 1 297 ? 13.936 8.866 25.274 1.00 14.39 297 LEU A N 1
ATOM 2205 C CA . LEU A 1 297 ? 14.139 8.555 23.866 1.00 14.77 297 LEU A CA 1
ATOM 2206 C C . LEU A 1 297 ? 15.644 8.444 23.609 1.00 15.26 297 LEU A C 1
ATOM 2207 O O . LEU A 1 297 ? 16.114 7.503 22.968 1.00 14.69 297 LEU A O 1
ATOM 2212 N N . THR A 1 298 ? 16.398 9.402 24.136 1.00 13.02 298 THR A N 1
ATOM 2213 C CA . THR A 1 298 ? 17.849 9.422 23.956 1.00 15.17 298 THR A CA 1
ATOM 2214 C C . THR A 1 298 ? 18.586 8.221 24.547 1.00 14.05 298 THR A C 1
ATOM 2215 O O . THR A 1 298 ? 19.461 7.650 23.906 1.00 14.65 298 THR A O 1
ATOM 2219 N N . LEU A 1 299 ? 18.238 7.826 25.767 1.00 14.55 299 LEU A N 1
ATOM 2220 C CA . LEU A 1 299 ? 18.930 6.702 26.390 1.00 15.52 299 LEU A CA 1
ATOM 2221 C C . LEU A 1 299 ? 18.404 5.314 26.017 1.00 15.01 299 LEU A C 1
ATOM 2222 O O . LEU A 1 299 ? 19.167 4.352 26.000 1.00 16.40 299 LEU A O 1
ATOM 2227 N N . LEU A 1 300 ? 17.119 5.213 25.698 1.00 16.48 300 LEU A N 1
ATOM 2228 C CA . LEU A 1 300 ? 16.516 3.915 25.384 1.00 19.67 300 LEU A CA 1
ATOM 2229 C C . LEU A 1 300 ? 16.314 3.504 23.929 1.00 20.85 300 LEU A C 1
ATOM 2230 O O . LEU A 1 300 ? 16.140 2.314 23.651 1.00 20.34 300 LEU A O 1
ATOM 2235 N N . LYS A 1 301 ? 16.321 4.451 22.998 1.00 21.13 301 LYS A N 1
ATOM 2236 C CA . LYS A 1 301 ? 16.109 4.078 21.602 1.00 24.34 301 LYS A CA 1
ATOM 2237 C C . LYS A 1 301 ? 17.187 3.120 21.092 1.00 24.28 301 LYS A C 1
ATOM 2238 O O . LYS A 1 301 ? 18.249 3.017 21.746 1.00 22.86 301 LYS A O 1
#

B-factor: mean 22.33, std 7.47, range [8.61, 47.97]

Solvent-accessible surface area: 13274 Å² total; per-residue (Å²): 37,157,38,81,23,0,30,31,4,91,46,14,21,78,169,51,1,68,55,8,1,71,44,0,73,100,8,47,215,94,197,56,146,21,123,65,0,144,67,56,36,0,0,0,11,0,46,120,59,16,146,101,15,94,81,18,2,52,51,0,0,92,23,0,22,2,106,19,61,61,44,41,57,143,143,63,42,139,73,139,160,101,89,46,136,64,24,0,113,81,17,24,185,144,12,57,0,0,0,0,34,13,122,134,14,97,24,0,69,16,4,6,167,66,4,124,18,21,0,2,0,0,33,2,67,123,8,22,0,17,5,0,1,0,1,0,0,0,1,41,77,48,51,63,32,11,88,32,10,43,0,0,0,0,0,14,20,27,22,7,0,11,1,0,1,44,0,0,66,37,11,35,9,116,3,22,0,0,0,6,157,66,48,63,7,69,96,11,24,22,142,151,8,137,21,95,65,15,80,56,15,101,92,0,0,93,29,0,24,0,0,0,0,8,40,20,78,129,153,97,56,159,68,0,150,47,11,47,0,41,16,114,22,9,139,42,10,72,125,95,3,2,0,0,1,15,24,75,18,82,95,62,55,0,0,31,111,127,2,1,116,18,135,56,18,70,1,110,64,1,18,84,0,39,36,14,2,1,1,0,2,3,19,44,25,9,177

Sequence (287 aa):
TLPKDLLDFSGYGPKELQALLDLAEQLKRERYRGEDLKGKVLALLFEKPSLRTRTTLEVAMVHLGGHAVYLDQKQVGIGEREPVRDVAKNLERFVEGIAARVFRHETVEALARHAKVPVVNALSDRAHPLQALADLLTLKEVFGGLAGLEVAWVGDGNNVLNSLLEVAPLAGLKVRVATPKGYEPDPGLLKRANAFFTH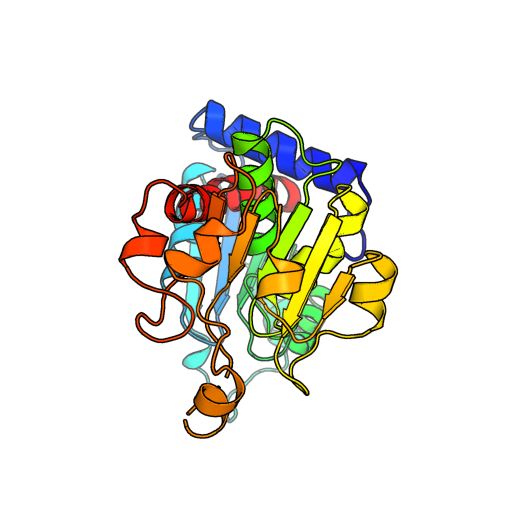DPKEAALGAHALYTDVWTEKRLRDFQGFQVNGELLKLLRPEGVFLHCLPAHYGEETTEEAVHGPRSRVF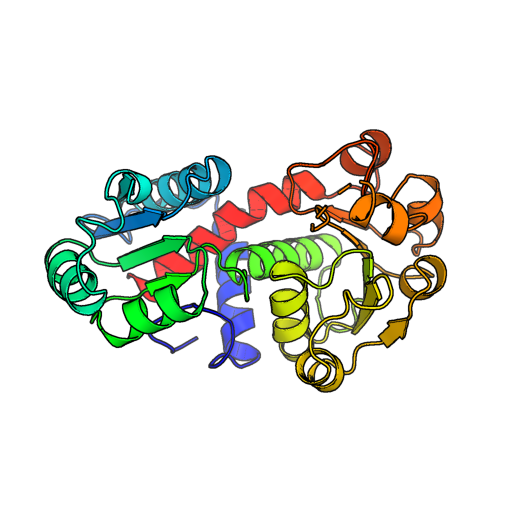DQAENRLHTAKAVLLTLLK

Foldseek 3Di:
DDDLEPLACVPPALVRLVLLLVQLVVCVVVVAAEQLQAPAEEEEAELDDDPLLVVLQQVLQRSNNHGYHYDHNVVADPVRDDDLLVVQVVVLVPGQEYEYEDAASVSQVVSCVNHPHYYYDCYYFAAHQLLLSLVQSLVCVLPVAAAPAEEEEFAAQTRHVLRVLQCLVSRNYAYEYAYFPPRHHDPVSCVVNVYHYDNALLVRAAQGQEYEYEDHPVVRQVRSVRRADEPVSNVRYRPNHAYEYQDDDPDVGNYHPCRCPDPRHPHVSSSVSSNSSSSSVCSVSRD